Protein AF-A0A835YWM3-F1 (afdb_monomer)

Foldseek 3Di:
DPDPPPPVVVVVPPPVVVVVPVVVVVVPDDDDDPPQLCVQFDPVDDPDDATQSWDPVRACELAEAEEAHAYEQQYACSDENYEYYYAYEHYELQEACSHDQYEYQYQYEYELRYACSHALYEYHAAYEYEQQDANSHHNYEYYHHYEYEQNEANSAEQYEFEANYEYEQAEANSYAAYEYDDAQGEYEQQYALSYDQHEYAYFAHYEYEQAHHLSHELYEYYHDDPPDQLAHHAYEYEQHHALSHDLYEYDGANYEYEHEDNRHHNYHYDDNYAYDYNNDDDPGHHDD

Structure (mmCIF, N/CA/C/O backbone):
data_AF-A0A835YWM3-F1
#
_entry.id   AF-A0A835YWM3-F1
#
loop_
_atom_site.group_PDB
_atom_site.id
_atom_site.type_symbol
_atom_site.label_atom_id
_atom_site.label_alt_id
_atom_site.label_comp_id
_atom_site.label_asym_id
_atom_site.label_entity_id
_atom_site.label_seq_id
_atom_site.pdbx_PDB_ins_code
_atom_site.Cartn_x
_atom_site.Cartn_y
_atom_site.Cartn_z
_atom_site.occupancy
_atom_site.B_iso_or_equiv
_atom_site.auth_seq_id
_atom_site.auth_comp_id
_atom_site.auth_asym_id
_atom_site.auth_atom_id
_atom_site.pdbx_PDB_model_num
ATOM 1 N N . MET A 1 1 ? 7.529 38.101 73.505 1.00 53.84 1 MET A N 1
ATOM 2 C CA . MET A 1 1 ? 7.440 37.636 72.103 1.00 53.84 1 MET A CA 1
ATOM 3 C C . MET A 1 1 ? 8.045 36.239 72.006 1.00 53.84 1 MET A C 1
ATOM 5 O O . MET A 1 1 ? 9.240 36.166 71.801 1.00 53.84 1 MET A O 1
ATOM 9 N N . GLN A 1 2 ? 7.281 35.159 72.238 1.00 51.25 2 GLN A N 1
ATOM 10 C CA . GLN A 1 2 ? 7.669 33.768 71.879 1.00 51.25 2 GLN A CA 1
ATOM 11 C C . GLN A 1 2 ? 6.600 32.704 72.235 1.00 51.25 2 GLN A C 1
ATOM 13 O O . GLN A 1 2 ? 6.925 31.551 72.471 1.00 51.25 2 GLN A O 1
ATOM 18 N N . VAL A 1 3 ? 5.306 33.059 72.283 1.00 48.47 3 VAL A N 1
ATOM 19 C CA . VAL A 1 3 ? 4.233 32.099 72.659 1.00 48.47 3 VAL A CA 1
ATOM 20 C C . VAL A 1 3 ? 3.088 32.055 71.628 1.00 48.47 3 VAL A C 1
ATOM 22 O O . VAL A 1 3 ? 2.086 31.384 71.818 1.00 48.47 3 VAL A O 1
ATOM 25 N N . LEU A 1 4 ? 3.245 32.714 70.474 1.00 44.44 4 LEU A N 1
ATOM 26 C CA . LEU A 1 4 ? 2.198 32.835 69.442 1.00 44.44 4 LEU A CA 1
ATOM 27 C C . LEU A 1 4 ? 2.516 32.111 68.118 1.00 44.44 4 LEU A C 1
ATOM 29 O O . LEU A 1 4 ? 1.859 32.360 67.117 1.00 44.44 4 LEU A O 1
ATOM 33 N N . GLN A 1 5 ? 3.492 31.193 68.104 1.00 48.69 5 GLN A N 1
ATOM 34 C CA . GLN A 1 5 ? 3.860 30.414 66.904 1.00 48.69 5 GLN A CA 1
ATOM 35 C C . GLN A 1 5 ? 3.575 28.904 66.987 1.00 48.69 5 GLN A C 1
ATOM 37 O O . GLN A 1 5 ? 3.774 28.206 66.000 1.00 48.69 5 GLN A O 1
ATOM 42 N N . TYR A 1 6 ? 3.047 28.388 68.102 1.00 40.72 6 TYR A N 1
ATOM 43 C CA . TYR A 1 6 ? 2.802 26.942 68.254 1.00 40.72 6 TYR A CA 1
ATOM 44 C C . TYR A 1 6 ? 1.358 26.482 67.994 1.00 40.72 6 TYR A C 1
ATOM 46 O O . TYR A 1 6 ? 1.107 25.283 67.932 1.00 40.72 6 TYR A O 1
ATOM 54 N N . LEU A 1 7 ? 0.408 27.397 67.769 1.00 41.22 7 LEU A N 1
ATOM 55 C CA . LEU A 1 7 ? -1.004 27.045 67.534 1.00 41.22 7 LEU A CA 1
ATOM 56 C C . LEU A 1 7 ? -1.410 26.964 66.051 1.00 41.22 7 LEU A C 1
ATOM 58 O O . LEU A 1 7 ? -2.511 26.514 65.756 1.00 41.22 7 LEU A O 1
ATOM 62 N N . ALA A 1 8 ? -0.525 27.310 65.108 1.00 43.22 8 ALA A N 1
ATOM 63 C CA . ALA A 1 8 ? -0.811 27.217 63.669 1.00 43.22 8 ALA A CA 1
ATOM 64 C C . ALA A 1 8 ? -0.416 25.867 63.029 1.00 43.22 8 ALA A C 1
ATOM 66 O O . ALA A 1 8 ? -0.791 25.598 61.892 1.00 43.22 8 ALA A O 1
ATOM 67 N N . VAL A 1 9 ? 0.304 24.991 63.742 1.00 44.84 9 VAL A N 1
ATOM 68 C CA . VAL A 1 9 ? 0.761 23.692 63.198 1.00 44.84 9 VAL A CA 1
ATOM 69 C C . VAL A 1 9 ? -0.206 22.542 63.530 1.00 44.84 9 VAL A C 1
ATOM 71 O O . VAL A 1 9 ? -0.182 21.502 62.880 1.00 44.84 9 VAL A O 1
ATOM 74 N N . LEU A 1 10 ? -1.136 22.733 64.472 1.00 40.44 10 LEU A N 1
ATOM 75 C CA . LEU A 1 10 ? -2.068 21.684 64.915 1.00 40.44 10 LEU A CA 1
ATOM 76 C C . LEU A 1 10 ? -3.418 21.647 64.171 1.00 40.44 10 LEU A C 1
ATOM 78 O O . LEU A 1 10 ? -4.221 20.761 64.439 1.00 40.44 10 LEU A O 1
ATOM 82 N N . TRP A 1 11 ? -3.653 22.537 63.199 1.00 38.22 11 TRP A N 1
ATOM 83 C CA . TRP A 1 11 ? -4.840 22.494 62.322 1.00 38.22 11 TRP A CA 1
ATOM 84 C C . TRP A 1 11 ? -4.548 22.067 60.873 1.00 38.22 11 TRP A C 1
ATOM 86 O O . TRP A 1 11 ? -5.475 21.886 60.090 1.00 38.22 11 TRP A O 1
ATOM 96 N N . ALA A 1 12 ? -3.282 21.827 60.515 1.00 44.06 12 ALA A N 1
ATOM 97 C CA . ALA A 1 12 ? -2.900 21.330 59.186 1.00 44.06 12 ALA A CA 1
ATOM 98 C C . ALA A 1 12 ? -2.619 19.811 59.142 1.00 44.06 12 ALA A C 1
ATOM 100 O O . ALA A 1 12 ? -2.311 19.275 58.081 1.00 44.06 12 ALA A O 1
ATOM 101 N N . ALA A 1 13 ? -2.745 19.100 60.269 1.00 43.28 13 ALA A N 1
ATOM 102 C CA . ALA A 1 13 ? -2.473 17.659 60.359 1.00 43.28 13 ALA A CA 1
ATOM 103 C C . ALA A 1 13 ? -3.736 16.770 60.402 1.00 43.28 13 ALA A C 1
ATOM 105 O O . ALA A 1 13 ? -3.622 15.548 60.421 1.00 43.28 13 ALA A O 1
ATOM 106 N N . SER A 1 14 ? -4.937 17.354 60.372 1.00 44.69 14 SER A N 1
ATOM 107 C CA . SER A 1 14 ? -6.219 16.626 60.408 1.00 44.69 14 SER A CA 1
ATOM 108 C C . SER A 1 14 ? -7.047 16.735 59.118 1.00 44.69 14 SER A C 1
ATOM 110 O O . SER A 1 14 ? -8.113 16.135 59.034 1.00 44.69 14 SER A O 1
ATOM 112 N N . ALA A 1 15 ? -6.540 17.417 58.082 1.00 42.25 15 ALA A N 1
ATOM 113 C CA . ALA A 1 15 ? -7.166 17.472 56.752 1.00 42.25 15 ALA A CA 1
ATOM 114 C C . ALA A 1 15 ? -6.444 16.627 55.676 1.00 42.25 15 ALA A C 1
ATOM 116 O O . ALA A 1 15 ? -6.976 16.430 54.588 1.00 42.25 15 ALA A O 1
ATOM 117 N N . VAL A 1 16 ? -5.261 16.072 55.970 1.00 41.44 16 VAL A N 1
ATOM 118 C CA . VAL A 1 16 ? -4.477 15.249 55.015 1.00 41.44 16 VAL A CA 1
ATOM 119 C C . VAL A 1 16 ? -4.719 13.739 55.193 1.00 41.44 16 VAL A C 1
ATOM 121 O O . VAL A 1 16 ? -4.342 12.927 54.350 1.00 41.44 16 VAL A O 1
ATOM 124 N N . SER A 1 17 ? -5.435 13.339 56.244 1.00 43.94 17 SER A N 1
ATOM 125 C CA . SER A 1 17 ? -5.809 11.945 56.528 1.00 43.94 17 SER A CA 1
ATOM 126 C C . SER A 1 17 ? -7.251 11.583 56.138 1.00 43.94 17 SER A C 1
ATOM 128 O O . SER A 1 17 ? -7.638 10.429 56.293 1.00 43.94 17 SER A O 1
ATOM 130 N N . ALA A 1 18 ? -8.022 12.522 55.572 1.00 40.25 18 ALA A N 1
ATOM 131 C CA . ALA A 1 18 ? -9.367 12.274 55.032 1.00 40.25 18 ALA A CA 1
ATOM 132 C C . ALA A 1 18 ? -9.446 12.314 53.489 1.00 40.25 18 ALA A C 1
ATOM 134 O O . ALA A 1 18 ? -10.456 11.913 52.925 1.00 40.25 18 ALA A O 1
ATOM 135 N N . LEU A 1 19 ? -8.378 12.733 52.797 1.00 38.25 19 LEU A N 1
ATOM 136 C CA . LEU A 1 19 ? -8.306 12.772 51.324 1.00 38.25 19 LEU A CA 1
ATOM 137 C C . LEU A 1 19 ? -7.511 11.611 50.699 1.00 38.25 19 LEU A C 1
ATOM 139 O O . LEU A 1 19 ? -7.478 11.485 49.485 1.00 38.25 19 LEU A O 1
ATOM 143 N N . ASN A 1 20 ? -6.919 10.726 51.509 1.00 42.34 20 ASN A N 1
ATOM 144 C CA . ASN A 1 20 ? -6.127 9.580 51.030 1.00 42.34 20 ASN A CA 1
ATOM 145 C C . ASN A 1 20 ? -6.745 8.207 51.356 1.00 42.34 20 ASN A C 1
ATOM 147 O O . ASN A 1 20 ? -6.098 7.170 51.179 1.00 42.34 20 ASN A O 1
ATOM 151 N N . THR A 1 21 ? -7.997 8.182 51.819 1.00 37.09 21 THR A N 1
ATOM 152 C CA . THR A 1 21 ? -8.698 6.946 52.212 1.00 37.09 21 THR A CA 1
ATOM 153 C C . THR A 1 21 ? -9.741 6.503 51.184 1.00 37.09 21 THR A C 1
ATOM 155 O O . THR A 1 21 ? -9.985 5.306 51.067 1.00 37.09 21 THR A O 1
ATOM 158 N N . GLU A 1 22 ? -10.257 7.410 50.348 1.00 36.72 22 GLU A N 1
ATOM 159 C CA . GLU A 1 22 ? -11.116 7.046 49.206 1.00 36.72 22 GLU A CA 1
ATOM 160 C C . GLU A 1 22 ? -10.296 6.512 48.015 1.00 36.72 22 GLU A C 1
ATOM 162 O O . GLU A 1 22 ? -10.688 5.542 47.369 1.00 36.72 22 GLU A O 1
ATOM 167 N N . GLU A 1 23 ? -9.079 7.024 47.792 1.00 38.66 23 GLU A N 1
ATOM 168 C CA . GLU A 1 23 ? -8.209 6.561 46.695 1.00 38.66 23 GLU A CA 1
ATOM 169 C C . GLU A 1 23 ? -7.499 5.222 46.991 1.00 38.66 23 GLU A C 1
ATOM 171 O O . GLU A 1 23 ? -7.026 4.529 46.085 1.00 38.66 23 GLU A O 1
ATOM 176 N N . ARG A 1 24 ? -7.451 4.803 48.265 1.00 36.84 24 ARG A N 1
ATOM 177 C CA . ARG A 1 24 ? -6.872 3.512 48.681 1.00 36.84 24 ARG A CA 1
ATOM 178 C C . ARG A 1 24 ? -7.900 2.423 48.986 1.00 36.84 24 ARG A C 1
ATOM 180 O O . ARG A 1 24 ? -7.513 1.252 48.963 1.00 36.84 24 ARG A O 1
ATOM 187 N N . LEU A 1 25 ? -9.186 2.749 49.157 1.00 32.69 25 LEU A N 1
ATOM 188 C CA . LEU A 1 25 ? -10.254 1.738 49.168 1.00 32.69 25 LEU A CA 1
ATOM 189 C C . LEU A 1 25 ? -10.647 1.262 47.757 1.00 32.69 25 LEU A C 1
ATOM 191 O O . LEU A 1 25 ? -11.050 0.110 47.612 1.00 32.69 25 LEU A O 1
ATOM 195 N N . ALA A 1 26 ? -10.403 2.056 46.708 1.00 37.84 26 ALA A N 1
ATOM 196 C CA . ALA A 1 26 ? -10.553 1.613 45.314 1.00 37.84 26 ALA A CA 1
ATOM 197 C C . ALA A 1 26 ? -9.461 0.620 44.847 1.00 37.84 26 ALA A C 1
ATOM 199 O O . ALA A 1 26 ? -9.583 0.014 43.785 1.00 37.84 26 ALA A O 1
ATOM 200 N N . ARG A 1 27 ? -8.388 0.417 45.633 1.00 37.84 27 ARG A N 1
ATOM 201 C CA . ARG A 1 27 ? -7.260 -0.479 45.291 1.00 37.84 27 ARG A CA 1
ATOM 202 C C . ARG A 1 27 ? -7.154 -1.758 46.126 1.00 37.84 27 ARG A C 1
ATOM 204 O O . ARG A 1 27 ? -6.236 -2.539 45.886 1.00 37.84 27 ARG A O 1
ATOM 211 N N . LYS A 1 28 ? -8.043 -1.993 47.099 1.00 35.22 28 LYS A N 1
ATOM 212 C CA . LYS A 1 28 ? -7.953 -3.169 47.993 1.00 35.22 28 LYS A CA 1
ATOM 213 C C . LYS A 1 28 ? -9.274 -3.865 48.338 1.00 35.22 28 LYS A C 1
ATOM 215 O O . LYS A 1 28 ? -9.277 -4.733 49.206 1.00 35.22 28 LYS A O 1
ATOM 220 N N . LEU A 1 29 ? -10.358 -3.579 47.621 1.00 32.72 29 LEU A N 1
ATOM 221 C CA . LEU A 1 29 ? -11.517 -4.471 47.585 1.00 32.72 29 LEU A CA 1
ATOM 222 C C . LEU A 1 29 ? -11.381 -5.376 46.363 1.00 32.72 29 LEU A C 1
ATOM 224 O O . LEU A 1 29 ? -11.418 -4.927 45.220 1.00 32.72 29 LEU A O 1
ATOM 228 N N . GLY A 1 30 ? -11.093 -6.645 46.646 1.00 28.52 30 GLY A N 1
ATOM 229 C CA . GLY A 1 30 ? -10.856 -7.673 45.651 1.00 28.52 30 GLY A CA 1
ATOM 230 C C . GLY A 1 30 ? -12.031 -7.849 44.701 1.00 28.52 30 GLY A C 1
ATOM 231 O O . GLY A 1 30 ? -13.184 -7.706 45.094 1.00 28.52 30 GLY A O 1
ATOM 232 N N . SER A 1 31 ? -11.687 -8.190 43.458 1.00 37.00 31 SER A N 1
ATOM 233 C CA . SER A 1 31 ? -12.453 -9.112 42.614 1.00 37.00 31 SER A CA 1
ATOM 234 C C . SER A 1 31 ? -13.975 -9.016 42.767 1.00 37.00 31 SER A C 1
ATOM 236 O O . SER A 1 31 ? -14.644 -10.003 43.071 1.00 37.00 31 SER A O 1
ATOM 238 N N . GLY A 1 32 ? -14.527 -7.831 42.502 1.00 28.08 32 GLY A N 1
ATOM 239 C CA . GLY A 1 32 ? -15.815 -7.782 41.818 1.00 28.08 32 GLY A CA 1
ATOM 240 C C . GLY A 1 32 ? -15.655 -8.502 40.475 1.00 28.08 32 GLY A C 1
ATOM 241 O O . GLY A 1 32 ? -14.529 -8.547 39.961 1.00 28.08 32 GLY A O 1
ATOM 242 N N . PRO A 1 33 ? -16.713 -9.123 39.926 1.00 27.98 33 PRO A N 1
ATOM 243 C CA . PRO A 1 33 ? -16.588 -9.869 38.682 1.00 27.98 33 PRO A CA 1
ATOM 244 C C . PRO A 1 33 ? -15.883 -8.986 37.657 1.00 27.98 33 PRO A C 1
ATOM 246 O O . PRO A 1 33 ? -16.246 -7.820 37.490 1.00 27.98 33 PRO A O 1
ATOM 249 N N . THR A 1 34 ? -14.848 -9.523 37.008 1.00 33.44 34 THR A N 1
ATOM 250 C CA . THR A 1 34 ? -14.359 -8.973 35.749 1.00 33.44 34 THR A CA 1
ATOM 251 C C . THR A 1 34 ? -15.586 -8.911 34.855 1.00 33.44 34 THR A C 1
ATOM 253 O O . THR A 1 34 ? -16.030 -9.937 34.348 1.00 33.44 34 THR A O 1
ATOM 256 N N . LEU A 1 35 ? -16.214 -7.740 34.762 1.00 31.41 35 LEU A N 1
ATOM 257 C CA . LEU A 1 35 ? -17.266 -7.517 33.795 1.00 31.41 35 LEU A CA 1
ATOM 258 C C . LEU A 1 35 ? -16.566 -7.702 32.459 1.00 31.41 35 LEU A C 1
ATOM 260 O O . LEU A 1 35 ? -15.758 -6.868 32.052 1.00 31.41 35 LEU A O 1
ATOM 264 N N . THR A 1 36 ? -16.806 -8.839 31.811 1.00 37.09 36 THR A N 1
ATOM 265 C CA . THR A 1 36 ? -16.487 -8.969 30.403 1.00 37.09 36 THR A CA 1
ATOM 266 C C . THR A 1 36 ? -17.192 -7.799 29.715 1.00 37.09 36 THR A C 1
ATOM 268 O O . THR A 1 36 ? -18.362 -7.493 29.977 1.00 37.09 36 THR A O 1
ATOM 271 N N . SER A 1 37 ? -16.457 -7.091 28.862 1.00 45.78 37 SER A N 1
ATOM 272 C CA . SER A 1 37 ? -16.935 -5.972 28.037 1.00 45.78 37 SER A CA 1
ATOM 273 C C . SER A 1 37 ? -18.162 -6.321 27.176 1.00 45.78 37 SER A C 1
ATOM 275 O O . SER A 1 37 ? -18.748 -5.440 26.549 1.00 45.78 37 SER A O 1
ATOM 277 N N . GLU A 1 38 ? -18.597 -7.585 27.188 1.00 43.75 38 GLU A N 1
ATOM 278 C CA . GLU A 1 38 ? -19.881 -8.054 26.683 1.00 43.75 38 GLU A CA 1
ATOM 279 C C . GLU A 1 38 ? -21.030 -7.130 27.123 1.00 43.75 38 GLU A C 1
ATOM 281 O O . GLU A 1 38 ? -21.811 -6.702 26.283 1.00 43.75 38 GLU A O 1
ATOM 286 N N . SER A 1 39 ? -21.102 -6.691 28.382 1.00 44.38 39 SER A N 1
ATOM 287 C CA . SER A 1 39 ? -22.264 -5.917 28.871 1.00 44.38 39 SER A CA 1
ATOM 288 C C . SER A 1 39 ? -22.496 -4.540 28.217 1.00 44.38 39 SER A C 1
ATOM 290 O O . SER A 1 39 ? -23.644 -4.107 28.150 1.00 44.38 39 SER A O 1
ATOM 292 N N . LYS A 1 40 ? -21.469 -3.861 27.682 1.00 50.84 40 LYS A N 1
ATOM 293 C CA . LYS A 1 40 ? -21.638 -2.547 27.013 1.00 50.84 40 LYS A CA 1
ATOM 294 C C . LYS A 1 40 ? -22.030 -2.668 25.535 1.00 50.84 40 LYS A C 1
ATOM 296 O O . LYS A 1 40 ? -22.540 -1.720 24.950 1.00 50.84 40 LYS A O 1
ATOM 301 N N . CYS A 1 41 ? -21.793 -3.837 24.938 1.00 51.56 41 CYS A N 1
ATOM 302 C CA . CYS A 1 41 ? -21.990 -4.116 23.513 1.00 51.56 41 CYS A CA 1
ATOM 303 C C . CYS A 1 41 ? -22.989 -5.259 23.258 1.00 51.56 41 CYS A C 1
ATOM 305 O O . CYS A 1 41 ? -23.120 -5.737 22.131 1.00 51.56 41 CYS A O 1
ATOM 307 N N . LEU A 1 42 ? -23.696 -5.735 24.281 1.00 47.72 42 LEU A N 1
ATOM 308 C CA . LEU A 1 42 ? -24.673 -6.806 24.129 1.00 47.72 42 LEU A CA 1
ATOM 309 C C . LEU A 1 42 ? -25.983 -6.245 23.566 1.00 47.72 42 LEU A C 1
ATOM 311 O O . LEU A 1 42 ? -26.936 -5.958 24.285 1.00 47.72 42 LEU A O 1
ATOM 315 N N . GLY A 1 43 ? -26.061 -6.176 22.239 1.00 44.44 43 GLY A N 1
ATOM 316 C CA . GLY A 1 43 ? -27.325 -6.495 21.593 1.00 44.44 43 GLY A CA 1
ATOM 317 C C . GLY A 1 43 ? -27.566 -7.988 21.801 1.00 44.44 43 GLY A C 1
ATOM 318 O O . GLY A 1 43 ? -26.927 -8.800 21.141 1.00 44.44 43 GLY A O 1
ATOM 319 N N . THR A 1 44 ? -28.460 -8.373 22.711 1.00 40.97 44 THR A N 1
ATOM 320 C CA . THR A 1 44 ? -28.830 -9.775 23.010 1.00 40.97 44 THR A CA 1
ATOM 321 C C . THR A 1 44 ? -29.570 -10.484 21.861 1.00 40.97 44 THR A C 1
ATOM 323 O O . THR A 1 44 ? -30.257 -11.481 22.069 1.00 40.97 44 THR A O 1
ATOM 326 N N . GLY A 1 45 ? -29.450 -9.992 20.628 1.00 41.91 45 GLY A N 1
ATOM 327 C CA . GLY A 1 45 ? -30.176 -10.499 19.474 1.00 41.91 45 GLY A CA 1
ATOM 328 C C . GLY A 1 45 ? -29.371 -11.512 18.674 1.00 41.91 45 GLY A C 1
ATOM 329 O O . GLY A 1 45 ? -28.326 -11.200 18.104 1.00 41.91 45 GLY A O 1
ATOM 330 N N . THR A 1 46 ? -29.916 -12.718 18.567 1.00 39.25 46 THR A N 1
ATOM 331 C CA . THR A 1 46 ? -29.560 -13.714 17.558 1.00 39.25 46 THR A CA 1
ATOM 332 C C . THR A 1 46 ? -29.537 -13.079 16.162 1.00 39.25 46 THR A C 1
ATOM 334 O O . THR A 1 46 ? -30.557 -12.568 15.712 1.00 39.25 46 THR A O 1
ATOM 337 N N . SER A 1 47 ? -28.375 -13.121 15.496 1.00 44.88 47 SER A N 1
ATOM 338 C CA . SER A 1 47 ? -28.157 -12.894 14.052 1.00 44.88 47 SER A CA 1
ATOM 339 C C . SER A 1 47 ? -28.900 -11.695 13.426 1.00 44.88 47 SER A C 1
ATOM 341 O O . SER A 1 47 ? -30.046 -11.830 13.014 1.00 44.88 47 SER A O 1
ATOM 343 N N . ASN A 1 48 ? -28.181 -10.567 13.271 1.00 47.84 48 ASN A N 1
ATOM 344 C CA . ASN A 1 48 ? -28.492 -9.328 12.509 1.00 47.84 48 ASN A CA 1
ATOM 345 C C . ASN A 1 48 ? -28.675 -8.028 13.316 1.00 47.84 48 ASN A C 1
ATOM 347 O O . ASN A 1 48 ? -28.955 -6.988 12.717 1.00 47.84 48 ASN A O 1
ATOM 351 N N . VAL A 1 49 ? -28.455 -8.011 14.633 1.00 50.91 49 VAL A N 1
ATOM 352 C CA . VAL A 1 49 ? -28.504 -6.744 15.384 1.00 50.91 49 VAL A CA 1
ATOM 353 C C . VAL A 1 49 ? -27.215 -5.948 15.166 1.00 50.91 49 VAL A C 1
ATOM 355 O O . VAL A 1 49 ? -26.120 -6.380 15.522 1.00 50.91 49 VAL A O 1
ATOM 358 N N . GLN A 1 50 ? -27.350 -4.769 14.555 1.00 54.16 50 GLN A N 1
ATOM 359 C CA . GLN A 1 50 ? -26.299 -3.759 14.524 1.00 54.16 50 GLN A CA 1
ATOM 360 C C . GLN A 1 50 ? -26.047 -3.290 15.955 1.00 54.16 50 GLN A C 1
ATOM 362 O O . GLN A 1 50 ? -26.903 -2.640 16.551 1.00 54.16 50 GLN A O 1
ATOM 367 N N . VAL A 1 51 ? -24.877 -3.609 16.498 1.00 58.44 51 VAL A N 1
ATOM 368 C CA . VAL A 1 51 ? -24.491 -3.117 17.813 1.00 58.44 51 VAL A CA 1
ATOM 369 C C . VAL A 1 51 ? -23.778 -1.781 17.614 1.00 58.44 51 VAL A C 1
ATOM 371 O O . VAL A 1 51 ? -22.661 -1.707 17.102 1.00 58.44 51 VAL A O 1
ATOM 374 N N . ASN A 1 52 ? -24.432 -0.690 18.009 1.00 61.81 52 ASN A N 1
ATOM 375 C CA . ASN A 1 52 ? -23.743 0.583 18.207 1.00 61.81 52 ASN A CA 1
ATOM 376 C C . ASN A 1 52 ? -22.951 0.473 19.512 1.00 61.81 52 ASN A C 1
ATOM 378 O O . ASN A 1 52 ? -23.436 0.840 20.575 1.00 61.81 52 ASN A O 1
ATOM 382 N N . CYS A 1 53 ? -21.762 -0.117 19.414 1.00 64.44 53 CYS A N 1
ATOM 383 C CA . CYS A 1 53 ? -20.924 -0.449 20.558 1.00 64.44 53 CYS A CA 1
ATOM 384 C C . CYS A 1 53 ? -20.449 0.786 21.330 1.00 64.44 53 CYS A C 1
ATOM 386 O O . CYS A 1 53 ? -20.258 0.687 22.534 1.00 64.44 53 CYS A O 1
ATOM 388 N N . CYS A 1 54 ? -20.240 1.922 20.650 1.00 70.88 54 CYS A N 1
ATOM 389 C CA . CYS A 1 54 ? -19.529 3.051 21.239 1.00 70.88 54 CYS A CA 1
ATOM 390 C C . CYS A 1 54 ? -20.075 4.394 20.727 1.00 70.88 54 CYS A C 1
ATOM 392 O O . CYS A 1 54 ? -20.141 4.640 19.517 1.00 70.88 54 CYS A O 1
ATOM 394 N N . ASN A 1 55 ? -20.471 5.266 21.651 1.00 73.50 55 ASN A N 1
ATOM 395 C CA . ASN A 1 55 ? -20.971 6.619 21.382 1.00 73.50 55 ASN A CA 1
ATOM 396 C C . ASN A 1 55 ? -20.406 7.611 22.413 1.00 73.50 55 ASN A C 1
ATOM 398 O O . ASN A 1 55 ? -19.701 7.200 23.332 1.00 73.50 55 ASN A O 1
ATOM 402 N N . ASP A 1 56 ? -20.730 8.898 22.278 1.00 67.44 56 ASP A N 1
ATOM 403 C CA . ASP A 1 56 ? -20.245 9.990 23.138 1.00 67.44 56 ASP A CA 1
ATOM 404 C C . ASP A 1 56 ? -20.470 9.722 24.637 1.00 67.44 56 ASP A C 1
ATOM 406 O O . ASP A 1 56 ? -19.670 10.131 25.472 1.00 67.44 56 ASP A O 1
ATOM 410 N N . ASN A 1 57 ? -21.539 8.998 24.982 1.00 60.50 57 ASN A N 1
ATOM 411 C CA . ASN A 1 57 ? -21.918 8.705 26.366 1.00 60.50 57 ASN A CA 1
ATOM 412 C C . ASN A 1 57 ? -21.308 7.396 26.892 1.00 60.50 57 ASN A C 1
ATOM 414 O O . ASN A 1 57 ? -21.343 7.134 28.092 1.00 60.50 57 ASN A O 1
ATOM 418 N N . THR A 1 58 ? -20.776 6.559 26.001 1.00 68.31 58 THR A N 1
ATOM 419 C CA . THR A 1 58 ? -20.209 5.241 26.314 1.00 68.31 58 THR A CA 1
ATOM 420 C C . THR A 1 58 ? -19.073 4.920 25.334 1.00 68.31 58 THR A C 1
ATOM 422 O O . THR A 1 58 ? -19.264 4.129 24.409 1.00 68.31 58 THR A O 1
ATOM 425 N N . PRO A 1 59 ? -17.893 5.550 25.484 1.00 72.00 59 PRO A N 1
ATOM 426 C CA . PRO A 1 59 ? -16.720 5.192 24.696 1.00 72.00 59 PRO A CA 1
ATOM 427 C C . PRO A 1 59 ? -16.224 3.788 25.076 1.00 72.00 59 PRO A C 1
ATOM 429 O O . PRO A 1 59 ? -16.337 3.355 26.227 1.00 72.00 59 PRO A O 1
ATOM 432 N N . CYS A 1 60 ? -15.660 3.079 24.101 1.00 76.38 60 CYS A N 1
ATOM 433 C CA . CYS A 1 60 ? -15.042 1.761 24.277 1.00 76.38 60 CYS A CA 1
ATOM 434 C C . CYS A 1 60 ? -13.515 1.849 24.350 1.00 76.38 60 CYS A C 1
ATOM 436 O O . CYS A 1 60 ? -12.818 0.902 23.970 1.00 76.38 60 CYS A O 1
ATOM 438 N N . ASP A 1 61 ? -12.983 2.999 24.742 1.00 75.56 61 ASP A N 1
ATOM 439 C CA . ASP A 1 61 ? -11.564 3.304 24.624 1.00 75.56 61 ASP A CA 1
ATOM 440 C C . ASP A 1 61 ? -10.706 2.255 25.328 1.00 75.56 61 ASP A C 1
ATOM 442 O O . ASP A 1 61 ? -10.951 1.893 26.478 1.00 75.56 61 ASP A O 1
ATOM 446 N N . ALA A 1 62 ? -9.710 1.742 24.605 1.00 79.25 62 ALA A N 1
ATOM 447 C CA . ALA A 1 62 ? -8.805 0.685 25.065 1.00 79.25 62 ALA A CA 1
ATOM 448 C C . ALA A 1 62 ? -9.468 -0.646 25.501 1.00 79.25 62 ALA A C 1
ATOM 450 O O . ALA A 1 62 ? -8.789 -1.520 26.043 1.00 79.25 62 ALA A O 1
ATOM 451 N N . GLU A 1 63 ? -10.758 -0.855 25.228 1.00 80.94 63 GLU A N 1
ATOM 452 C CA . GLU A 1 63 ? -11.453 -2.105 25.554 1.00 80.94 63 GLU A CA 1
ATOM 453 C C . GLU A 1 63 ? -11.086 -3.235 24.582 1.00 80.94 63 GLU A C 1
ATOM 455 O O . GLU A 1 63 ? -10.802 -3.014 23.399 1.00 80.94 63 GLU A O 1
ATOM 460 N N . VAL A 1 64 ? -11.151 -4.480 25.062 1.00 82.19 64 VAL A N 1
ATOM 461 C CA . VAL A 1 64 ? -11.080 -5.670 24.203 1.00 82.19 64 VAL A CA 1
ATOM 462 C C . VAL A 1 64 ? -12.498 -6.122 23.879 1.00 82.19 64 VAL A C 1
ATOM 464 O O . VAL A 1 64 ? -13.213 -6.604 24.754 1.00 82.19 64 VAL A O 1
ATOM 467 N N . LEU A 1 65 ? -12.902 -6.000 22.620 1.00 78.06 65 LEU A N 1
ATOM 468 C CA . LEU A 1 65 ? -14.217 -6.409 22.134 1.00 78.06 65 LEU A CA 1
ATOM 469 C C . LEU A 1 65 ? -14.090 -7.760 21.432 1.00 78.06 65 LEU A C 1
ATOM 471 O O . LEU A 1 65 ? -13.287 -7.906 20.509 1.00 78.06 65 LEU A O 1
ATOM 475 N N . THR A 1 66 ? -14.851 -8.758 21.883 1.00 76.25 66 THR A N 1
ATOM 476 C CA . THR A 1 66 ? -14.815 -10.127 21.341 1.00 76.25 66 THR A CA 1
ATOM 477 C C . THR A 1 66 ? -16.155 -10.521 20.709 1.00 76.25 66 THR A C 1
ATOM 479 O O . THR A 1 66 ? -17.186 -9.935 21.027 1.00 76.25 66 THR A O 1
ATOM 482 N N . GLY A 1 67 ? -16.144 -11.495 19.791 1.00 71.56 67 GLY A N 1
ATOM 483 C CA . GLY A 1 67 ? -17.350 -12.089 19.194 1.00 71.56 67 GLY A CA 1
ATOM 484 C C . GLY A 1 67 ? -17.553 -11.781 17.705 1.00 71.56 67 GLY A C 1
ATOM 485 O O . GLY A 1 67 ? -16.608 -11.473 16.976 1.00 71.56 67 GLY A O 1
ATOM 486 N N . THR A 1 68 ? -18.805 -11.876 17.251 1.00 70.00 68 THR A N 1
ATOM 487 C CA . THR A 1 68 ? -19.265 -11.601 15.874 1.00 70.00 68 THR A CA 1
ATOM 488 C C . THR A 1 68 ? -19.974 -10.238 15.676 1.00 70.00 68 THR A C 1
ATOM 490 O O . THR A 1 68 ? -20.785 -10.140 14.754 1.00 70.00 68 THR A O 1
ATOM 493 N N . PRO A 1 69 ? -19.768 -9.170 16.481 1.00 64.69 69 PRO A N 1
ATOM 494 C CA . PRO A 1 69 ? -20.605 -7.977 16.363 1.00 64.69 69 PRO A CA 1
ATOM 495 C C . PRO A 1 69 ? -20.278 -7.126 15.126 1.00 64.69 69 PRO A C 1
ATOM 497 O O . PRO A 1 69 ? -19.119 -6.832 14.827 1.00 64.69 69 PRO A O 1
ATOM 500 N N . LYS A 1 70 ? -21.322 -6.630 14.455 1.00 81.00 70 LYS A N 1
ATOM 501 C CA . LYS A 1 70 ? -21.205 -5.415 13.643 1.00 81.00 70 LYS A CA 1
ATOM 502 C C . LYS A 1 70 ? -21.006 -4.248 14.604 1.00 81.00 70 LYS A C 1
ATOM 504 O O . LYS A 1 70 ? -21.888 -4.024 15.426 1.00 81.00 70 LYS A O 1
ATOM 509 N N . PHE A 1 71 ? -19.900 -3.515 14.485 1.00 81.31 71 PHE A N 1
ATOM 510 C CA . PHE A 1 71 ? -19.623 -2.345 15.323 1.00 81.31 71 PHE A CA 1
ATOM 511 C C . PHE A 1 71 ? -19.659 -1.054 14.509 1.00 81.31 71 PHE A C 1
ATOM 513 O O . PHE A 1 71 ? -19.233 -1.008 13.350 1.00 81.31 71 PHE A O 1
ATOM 520 N N . VAL A 1 72 ? -20.166 0.011 15.121 1.00 87.94 72 VAL A N 1
ATOM 521 C CA . VAL A 1 72 ? -20.165 1.355 14.541 1.00 87.94 72 VAL A CA 1
ATOM 522 C C . VAL A 1 72 ? -19.678 2.340 15.597 1.00 87.94 72 VAL A C 1
ATOM 524 O O . VAL A 1 72 ? -20.289 2.456 16.656 1.00 87.94 72 VAL A O 1
ATOM 527 N N . CYS A 1 73 ? -18.588 3.038 15.290 1.00 90.19 73 CYS A N 1
ATOM 528 C CA . CYS A 1 73 ? -17.995 4.080 16.122 1.00 90.19 73 CYS A CA 1
ATOM 529 C C . CYS A 1 73 ? -18.483 5.432 15.585 1.00 90.19 73 CYS A C 1
ATOM 531 O O . CYS A 1 73 ? -17.984 5.920 14.564 1.00 90.19 73 CYS A O 1
ATOM 533 N N . VAL A 1 74 ? -19.537 5.977 16.200 1.00 90.19 74 VAL A N 1
ATOM 534 C CA . VAL A 1 74 ? -20.262 7.160 15.689 1.00 90.19 74 VAL A CA 1
ATOM 535 C C . VAL A 1 74 ? -19.782 8.483 16.273 1.00 90.19 74 VAL A C 1
ATOM 537 O O . VAL A 1 74 ? -20.063 9.519 15.681 1.00 90.19 74 VAL A O 1
ATOM 540 N N . ALA A 1 75 ? -19.045 8.452 17.385 1.0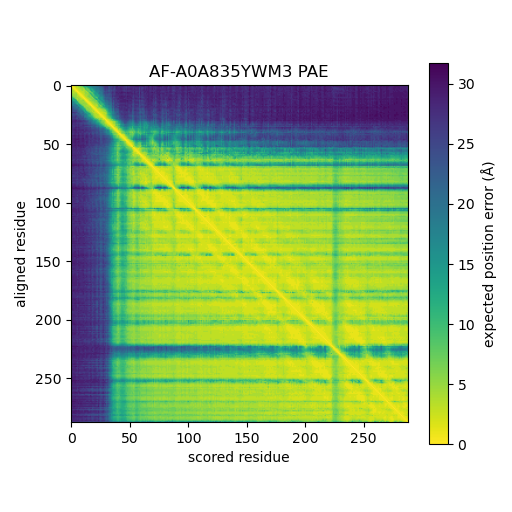0 89.88 75 ALA A N 1
ATOM 541 C CA . ALA A 1 75 ? -18.496 9.647 18.019 1.00 89.88 75 ALA A CA 1
ATOM 542 C C . ALA A 1 75 ? -17.004 9.809 17.731 1.00 89.88 75 ALA A C 1
ATOM 544 O O . ALA A 1 75 ? -16.308 8.795 17.554 1.00 89.88 75 ALA A O 1
ATOM 545 N N . PRO A 1 76 ? -16.472 11.041 17.760 1.00 92.06 76 PRO A N 1
ATOM 546 C CA . PRO A 1 76 ? -15.036 11.251 17.787 1.00 92.06 76 PRO A CA 1
ATOM 547 C C . PRO A 1 76 ? -14.377 10.444 18.905 1.00 92.06 76 PRO A C 1
ATOM 549 O O . PRO A 1 76 ? -14.875 10.406 20.025 1.00 92.06 76 PRO A O 1
ATOM 552 N N . ASN A 1 77 ? -13.276 9.771 18.577 1.00 90.00 77 ASN A N 1
ATOM 553 C CA . ASN A 1 77 ? -12.509 8.914 19.487 1.00 90.00 77 ASN A CA 1
ATOM 554 C C . ASN A 1 77 ? -13.274 7.752 20.153 1.00 90.00 77 ASN A C 1
ATOM 556 O O . ASN A 1 77 ? -12.663 7.065 20.946 1.00 90.00 77 ASN A O 1
ATOM 560 N N . SER A 1 78 ? -14.546 7.477 19.826 1.00 88.50 78 SER A N 1
ATOM 561 C CA . SER A 1 78 ? -15.385 6.498 20.561 1.00 88.50 78 SER A CA 1
ATOM 562 C C . SER A 1 78 ? -14.833 5.074 20.692 1.00 88.50 78 SER A C 1
ATOM 564 O O . SER A 1 78 ? -15.263 4.337 21.577 1.00 88.50 78 SER A O 1
ATOM 566 N N . CYS A 1 79 ? -13.952 4.654 19.792 1.00 90.19 79 CYS A N 1
ATOM 567 C CA . CYS A 1 79 ? -13.293 3.355 19.814 1.00 90.19 79 CYS A CA 1
ATOM 568 C C . CYS A 1 79 ? -11.770 3.517 19.835 1.00 90.19 79 CYS A C 1
ATOM 570 O O . CYS A 1 79 ? -11.060 2.665 19.306 1.00 90.19 79 CYS A O 1
ATOM 572 N N . GLN A 1 80 ? -11.231 4.626 20.339 1.00 92.25 80 GLN A N 1
ATOM 573 C CA . GLN A 1 80 ? -9.799 4.882 20.243 1.00 92.25 80 GLN A CA 1
ATOM 574 C C . GLN A 1 80 ? -9.004 3.853 21.063 1.00 92.25 80 GLN A C 1
ATOM 576 O O . GLN A 1 80 ? -9.297 3.572 22.223 1.00 92.25 80 GLN A O 1
ATOM 581 N N . GLY A 1 81 ? -7.955 3.284 20.463 1.00 91.19 81 GLY A N 1
ATOM 582 C CA . GLY A 1 81 ? -7.073 2.325 21.140 1.00 91.19 81 GLY A CA 1
ATOM 583 C C . GLY A 1 81 ? -7.707 0.965 21.457 1.00 91.19 81 GLY A C 1
ATOM 584 O O . GLY A 1 81 ? -7.024 0.086 21.982 1.00 91.19 81 GLY A O 1
ATOM 585 N N . SER A 1 82 ? -8.986 0.757 21.138 1.00 89.69 82 SER A N 1
ATOM 586 C CA . SER A 1 82 ? -9.679 -0.504 21.399 1.00 89.69 82 SER A CA 1
ATOM 587 C C . SER A 1 82 ? -9.085 -1.649 20.576 1.00 89.69 82 SER A C 1
ATOM 589 O O . SER A 1 82 ? -8.548 -1.459 19.478 1.00 89.69 82 SER A O 1
ATOM 591 N N . THR A 1 83 ? -9.217 -2.869 21.090 1.00 89.81 83 THR A N 1
ATOM 592 C CA . THR A 1 83 ? -8.805 -4.094 20.404 1.00 89.81 83 THR A CA 1
ATOM 593 C C . THR A 1 83 ? -10.015 -4.948 20.050 1.00 89.81 83 THR A C 1
ATOM 595 O O . THR A 1 83 ? -10.705 -5.461 20.924 1.00 89.81 83 THR A O 1
ATOM 598 N N . PHE A 1 84 ? -10.230 -5.190 18.764 1.00 85.81 84 PHE A N 1
ATOM 599 C CA . PHE A 1 84 ? -11.290 -6.054 18.261 1.00 85.81 84 PHE A CA 1
ATOM 600 C C . PHE A 1 84 ? -10.733 -7.455 17.976 1.00 85.81 84 PHE A C 1
ATOM 602 O O . PHE A 1 84 ? -9.785 -7.622 17.199 1.00 85.81 84 PHE A O 1
ATOM 609 N N . LYS A 1 85 ? -11.337 -8.472 18.598 1.00 82.94 85 LYS A N 1
ATOM 610 C CA . LYS A 1 85 ? -11.050 -9.907 18.442 1.00 82.94 85 LYS A CA 1
ATOM 611 C C . LYS A 1 85 ? -12.332 -10.660 18.061 1.00 82.94 85 LYS A C 1
ATOM 613 O O . LYS A 1 85 ? -13.433 -10.204 18.338 1.00 82.94 85 LYS A O 1
ATOM 618 N N . GLY A 1 86 ? -12.199 -11.829 17.436 1.00 74.56 86 GLY A N 1
ATOM 619 C CA . GLY A 1 86 ? -13.331 -12.656 16.998 1.00 74.56 86 GLY A CA 1
ATOM 620 C C . GLY A 1 86 ? -13.509 -12.729 15.480 1.00 74.56 86 GLY A C 1
ATOM 621 O O . GLY A 1 86 ? -12.621 -12.368 14.709 1.00 74.56 86 GLY A O 1
ATOM 622 N N . SER A 1 87 ? -14.649 -13.248 15.036 1.00 69.69 87 SER A N 1
ATOM 623 C CA . SER A 1 87 ? -14.974 -13.470 13.624 1.00 69.69 87 SER A CA 1
ATOM 624 C C . SER A 1 87 ? -15.903 -12.367 13.114 1.00 69.69 87 SER A C 1
ATOM 626 O O . SER A 1 87 ? -17.054 -12.622 12.786 1.00 69.69 87 SER A O 1
ATOM 628 N N . THR A 1 88 ? -15.466 -11.108 13.113 1.00 61.31 88 THR A N 1
ATOM 629 C CA . THR A 1 88 ? -16.383 -9.996 12.816 1.00 61.31 88 THR A CA 1
ATOM 630 C C . THR A 1 88 ? -16.652 -9.780 11.330 1.00 61.31 88 THR A C 1
ATOM 632 O O . THR A 1 88 ? -15.762 -9.876 10.490 1.00 61.31 88 THR A O 1
ATOM 635 N N . THR A 1 89 ? -17.912 -9.457 11.031 1.00 71.00 89 THR A N 1
ATOM 636 C CA . THR A 1 89 ? -18.487 -9.179 9.710 1.00 71.00 89 THR A CA 1
ATOM 637 C C . THR A 1 89 ? -19.034 -7.742 9.750 1.00 71.00 89 THR A C 1
ATOM 639 O O . THR A 1 89 ? -20.070 -7.482 10.345 1.00 71.00 89 THR A O 1
ATOM 642 N N . LEU A 1 90 ? -18.308 -6.804 9.134 1.00 76.38 90 LEU A N 1
ATOM 643 C CA . LEU A 1 90 ? -18.585 -5.358 9.016 1.00 76.38 90 LEU A CA 1
ATOM 644 C C . LEU A 1 90 ? -18.376 -4.473 10.273 1.00 76.38 90 LEU A C 1
ATOM 646 O O . LEU A 1 90 ? -19.119 -4.550 11.241 1.00 76.38 90 LEU A O 1
ATOM 650 N N . GLY A 1 91 ? -17.429 -3.534 10.203 1.00 87.94 91 GLY A N 1
ATOM 651 C CA . GLY A 1 91 ? -17.246 -2.431 11.153 1.00 87.94 91 GLY A CA 1
ATOM 652 C C . GLY A 1 91 ? -17.200 -1.073 10.445 1.00 87.94 91 GLY A C 1
ATOM 653 O O . GLY A 1 91 ? -16.747 -0.984 9.298 1.00 87.94 91 GLY A O 1
ATOM 654 N N . VAL A 1 92 ? -17.673 -0.008 11.094 1.00 92.06 92 VAL A N 1
ATOM 655 C CA . VAL A 1 92 ? -17.690 1.350 10.518 1.00 92.06 92 VAL A CA 1
ATOM 656 C C . VAL A 1 92 ? -17.166 2.377 11.519 1.00 92.06 92 VAL A C 1
ATOM 658 O O . VAL A 1 92 ? -17.734 2.555 12.591 1.00 92.06 92 VAL A O 1
ATOM 661 N N . CYS A 1 93 ? -16.125 3.103 11.126 1.00 93.75 93 CYS A N 1
ATOM 662 C CA . CYS A 1 93 ? -15.567 4.238 11.858 1.00 93.75 93 CYS A CA 1
ATOM 663 C C . CYS A 1 93 ? -16.128 5.516 11.226 1.00 93.75 93 CYS A C 1
ATOM 665 O O . CYS A 1 93 ? -15.635 5.975 10.190 1.00 93.75 93 CYS A O 1
ATOM 667 N N . ALA A 1 94 ? -17.252 5.993 11.766 1.00 93.81 94 ALA A N 1
ATOM 668 C CA . ALA A 1 94 ? -18.111 6.992 11.130 1.00 93.81 94 ALA A CA 1
ATOM 669 C C . ALA A 1 94 ? -17.774 8.438 11.514 1.00 93.81 94 ALA A C 1
ATOM 671 O O . ALA A 1 94 ? -18.174 9.348 10.795 1.00 93.81 94 ALA A O 1
ATOM 672 N N . ALA A 1 95 ? -17.031 8.647 12.601 1.00 93.44 95 ALA A N 1
ATOM 673 C CA . ALA A 1 95 ? -16.604 9.968 13.057 1.00 93.44 95 ALA A CA 1
ATOM 674 C C . ALA A 1 95 ? -15.081 10.134 13.048 1.00 93.44 95 ALA A C 1
ATOM 676 O O . ALA A 1 95 ? -14.324 9.160 12.944 1.00 93.44 95 ALA A O 1
ATOM 677 N N . ALA A 1 96 ? -14.633 11.386 13.137 1.00 94.31 96 ALA A N 1
ATOM 678 C CA . ALA A 1 96 ? -13.219 11.723 13.087 1.00 94.31 96 ALA A CA 1
ATOM 679 C C . ALA A 1 96 ? -12.445 11.033 14.216 1.00 94.31 96 ALA A C 1
ATOM 681 O O . ALA A 1 96 ? -12.885 11.042 15.364 1.00 94.31 96 ALA A O 1
ATOM 682 N N . ASN A 1 97 ? -11.312 10.407 13.895 1.00 93.75 97 ASN A N 1
ATOM 683 C CA . ASN A 1 97 ? -10.500 9.635 14.850 1.00 93.75 97 ASN A CA 1
ATOM 684 C C . ASN A 1 97 ? -11.254 8.524 15.6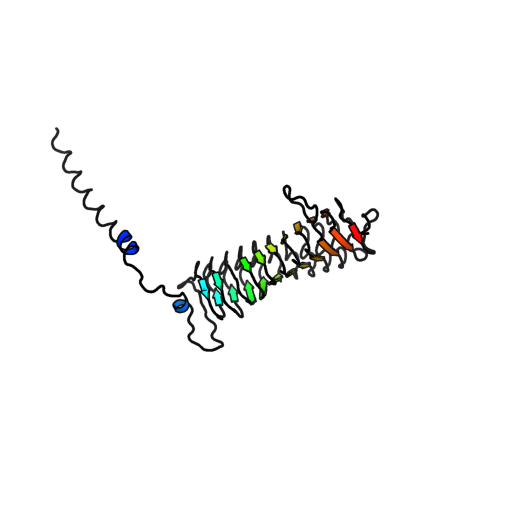15 1.00 93.75 97 ASN A C 1
ATOM 686 O O . ASN A 1 97 ? -10.734 7.996 16.594 1.00 93.75 97 ASN A O 1
ATOM 690 N N . SER A 1 98 ? -12.463 8.143 15.187 1.00 93.62 98 SER A N 1
ATOM 691 C CA . SER A 1 98 ? -13.324 7.216 15.937 1.00 93.62 98 SER A CA 1
ATOM 692 C C . SER A 1 98 ? -12.682 5.853 16.204 1.00 93.62 98 SER A C 1
ATOM 694 O O . SER A 1 98 ? -12.968 5.264 17.233 1.00 93.62 98 SER A O 1
ATOM 696 N N . CYS A 1 99 ? -11.781 5.384 15.343 1.00 94.00 99 CYS A N 1
ATOM 697 C CA . CYS A 1 99 ? -11.014 4.144 15.486 1.00 94.00 99 CYS A CA 1
ATOM 698 C C . CYS A 1 99 ? -9.496 4.391 15.464 1.00 94.00 99 CYS A C 1
ATOM 700 O O . CYS A 1 99 ? -8.720 3.528 15.029 1.00 94.00 99 CYS A O 1
ATOM 702 N N . LYS A 1 100 ? -9.049 5.573 15.895 1.00 95.19 100 LYS A N 1
ATOM 703 C CA . LYS A 1 100 ? -7.625 5.914 15.941 1.00 95.19 100 LYS A CA 1
ATOM 704 C C . LYS A 1 100 ? -6.859 4.922 16.820 1.00 95.19 100 LYS A C 1
ATOM 706 O O . LYS A 1 100 ? -7.316 4.563 17.904 1.00 95.19 100 LYS A O 1
ATOM 711 N N . SER A 1 101 ? -5.693 4.476 16.352 1.00 95.12 101 SER A N 1
ATOM 712 C CA . SER A 1 101 ? -4.814 3.540 17.077 1.00 95.12 101 SER A CA 1
ATOM 713 C C . SER A 1 101 ? -5.487 2.228 17.511 1.00 95.12 101 SER A C 1
ATOM 715 O O . SER A 1 101 ? -5.015 1.565 18.432 1.00 95.12 101 SER A O 1
ATOM 717 N N . THR A 1 102 ? -6.591 1.838 16.870 1.00 92.56 102 THR A N 1
ATOM 718 C CA . THR A 1 102 ? -7.267 0.569 17.167 1.00 92.56 102 THR A CA 1
ATOM 719 C C . THR A 1 102 ? -6.461 -0.621 16.689 1.00 92.56 102 THR A C 1
ATOM 721 O O . THR A 1 102 ? -5.725 -0.535 15.709 1.00 92.56 102 THR A O 1
ATOM 724 N N . THR A 1 103 ? -6.644 -1.763 17.344 1.00 92.69 103 THR A N 1
ATOM 725 C CA . THR A 1 103 ? -6.097 -3.040 16.882 1.00 92.69 103 THR A CA 1
ATOM 726 C C . THR A 1 103 ? -7.230 -3.956 16.437 1.00 92.69 103 THR A C 1
ATOM 728 O O . THR A 1 103 ? -8.089 -4.321 17.232 1.00 92.69 103 THR A O 1
ATOM 731 N N . ILE A 1 104 ? -7.245 -4.373 15.174 1.00 89.88 104 ILE A N 1
ATOM 732 C CA . ILE A 1 104 ? -8.272 -5.260 14.614 1.00 89.88 104 ILE A CA 1
ATOM 733 C C . ILE A 1 104 ? -7.610 -6.570 14.201 1.00 89.88 104 ILE A C 1
ATOM 735 O O . ILE A 1 104 ? -6.894 -6.632 13.202 1.00 89.88 104 ILE A O 1
ATOM 739 N N . LEU A 1 105 ? -7.857 -7.629 14.973 1.00 87.88 105 LEU A N 1
ATOM 740 C CA . LEU A 1 105 ? -7.233 -8.949 14.802 1.00 87.88 105 LEU A CA 1
ATOM 741 C C . LEU A 1 105 ? -8.119 -9.950 14.032 1.00 87.88 105 LEU A C 1
ATOM 743 O O . LEU A 1 105 ? -7.842 -11.146 14.027 1.00 87.88 105 LEU A O 1
ATOM 747 N N . THR A 1 106 ? -9.219 -9.482 13.438 1.00 78.81 106 THR A N 1
ATOM 748 C CA . THR A 1 106 ? -10.348 -10.320 12.991 1.00 78.81 106 THR A CA 1
ATOM 749 C C . THR A 1 106 ? -10.515 -10.386 11.478 1.00 78.81 106 THR A C 1
ATOM 751 O O . THR A 1 106 ? -9.999 -9.539 10.768 1.00 78.81 106 THR A O 1
ATOM 754 N N . GLY A 1 107 ? -11.363 -11.287 10.978 1.00 80.31 107 GLY A N 1
ATOM 755 C CA . GLY A 1 107 ? -11.827 -11.353 9.580 1.00 80.31 107 GLY A CA 1
ATOM 756 C C . GLY A 1 107 ? -12.520 -10.098 8.998 1.00 80.31 107 GLY A C 1
ATOM 757 O O . GLY A 1 107 ? -13.093 -10.177 7.913 1.00 80.31 107 GLY A O 1
ATOM 758 N N . ALA A 1 108 ? -12.543 -8.968 9.714 1.00 79.06 108 ALA A N 1
ATOM 759 C CA . ALA A 1 108 ? -13.479 -7.873 9.482 1.00 79.06 108 ALA A CA 1
ATOM 760 C C . ALA A 1 108 ? -13.362 -7.167 8.128 1.00 79.06 108 ALA A C 1
ATOM 762 O O . ALA A 1 108 ? -12.281 -6.941 7.581 1.00 79.06 108 ALA A O 1
ATOM 763 N N . ILE A 1 109 ? -14.536 -6.749 7.646 1.00 89.06 109 ILE A N 1
ATOM 764 C CA . ILE A 1 109 ? -14.691 -5.698 6.645 1.00 89.06 109 ILE A CA 1
ATOM 765 C C . ILE A 1 109 ? -14.792 -4.370 7.402 1.00 89.06 109 ILE A C 1
ATOM 767 O O . ILE A 1 109 ? -15.804 -4.144 8.050 1.00 89.06 109 ILE A O 1
ATOM 771 N N . LEU A 1 110 ? -13.791 -3.495 7.356 1.00 92.00 110 LEU A N 1
ATOM 772 C CA . LEU A 1 110 ? -13.847 -2.179 7.998 1.00 92.00 110 LEU A CA 1
ATOM 773 C C . LEU A 1 110 ? -14.077 -1.068 6.970 1.00 92.00 110 LEU A C 1
ATOM 775 O O . LEU A 1 110 ? -13.462 -1.064 5.905 1.00 92.00 110 LEU A O 1
ATOM 779 N N . LYS A 1 111 ? -14.912 -0.085 7.307 1.00 94.88 111 LYS A N 1
ATOM 780 C CA . LYS A 1 111 ? -15.035 1.177 6.573 1.00 94.88 111 LYS A CA 1
ATOM 781 C C . LYS A 1 111 ? -14.560 2.352 7.432 1.00 94.88 111 LYS A C 1
ATOM 783 O O . LYS A 1 111 ? -15.185 2.664 8.442 1.00 94.88 111 LYS A O 1
ATOM 788 N N . CYS A 1 112 ? -13.521 3.044 6.976 1.00 96.06 112 CYS A N 1
ATOM 789 C CA . CYS A 1 112 ? -13.050 4.310 7.539 1.00 96.06 112 CYS A CA 1
ATOM 790 C C . CYS A 1 112 ? -13.761 5.443 6.790 1.00 96.06 112 CYS A C 1
ATOM 792 O O . CYS A 1 112 ? -13.442 5.729 5.630 1.00 96.06 112 CYS A O 1
ATOM 794 N N . ALA A 1 113 ? -14.817 5.984 7.401 1.00 95.00 113 ALA A N 1
ATOM 795 C CA . ALA A 1 113 ? -15.796 6.845 6.735 1.00 95.00 113 ALA A CA 1
ATOM 796 C C . ALA A 1 113 ? -15.689 8.332 7.105 1.00 95.00 113 ALA A C 1
ATOM 798 O O . ALA A 1 113 ? -16.407 9.132 6.514 1.00 95.00 113 ALA A O 1
ATOM 799 N N . ALA A 1 114 ? -14.801 8.700 8.029 1.00 94.62 114 ALA A N 1
ATOM 800 C CA . ALA A 1 114 ? -14.526 10.085 8.408 1.00 94.62 114 ALA A CA 1
ATOM 801 C C . ALA A 1 114 ? -13.021 10.387 8.438 1.00 94.62 114 ALA A C 1
ATOM 803 O O . ALA A 1 114 ? -12.190 9.474 8.439 1.00 94.62 114 ALA A O 1
ATOM 804 N N . ASP A 1 115 ? -12.686 11.675 8.415 1.00 93.69 115 ASP A N 1
ATOM 805 C CA . ASP A 1 115 ? -11.300 12.138 8.417 1.00 93.69 115 ASP A CA 1
ATOM 806 C C . ASP A 1 115 ? -10.530 11.583 9.623 1.00 93.69 115 ASP A C 1
ATOM 808 O O . ASP A 1 115 ? -11.022 11.561 10.755 1.00 93.69 115 ASP A O 1
ATOM 812 N N . GLY A 1 116 ? -9.348 11.036 9.357 1.00 92.50 116 GLY A N 1
ATOM 813 C CA . GLY A 1 116 ? -8.519 10.370 10.358 1.00 92.50 116 GLY A CA 1
ATOM 814 C C . GLY A 1 116 ? -9.176 9.201 11.106 1.00 92.50 116 GLY A C 1
ATOM 815 O O . GLY A 1 116 ? -8.657 8.779 12.139 1.00 92.50 116 GLY A O 1
ATOM 816 N N . ALA A 1 117 ? -10.316 8.671 10.641 1.00 95.44 117 ALA A N 1
ATOM 817 C CA . ALA A 1 117 ? -11.112 7.705 11.402 1.00 95.44 117 ALA A CA 1
ATOM 818 C C . ALA A 1 117 ? -10.317 6.471 11.840 1.00 95.44 117 ALA A C 1
ATOM 820 O O . ALA A 1 117 ? -10.533 5.992 12.945 1.00 95.44 117 ALA A O 1
ATOM 821 N N . CYS A 1 118 ? -9.393 5.978 11.015 1.00 96.56 118 CYS A N 1
ATOM 822 C CA . CYS A 1 118 ? -8.568 4.809 11.315 1.00 96.56 118 CYS A CA 1
ATOM 823 C C . CYS A 1 118 ? -7.079 5.151 11.419 1.00 96.56 118 CYS A C 1
ATOM 825 O O . CYS A 1 118 ? -6.241 4.279 11.214 1.00 96.56 118 CYS A O 1
ATOM 827 N N . THR A 1 119 ? -6.723 6.405 11.707 1.00 96.06 119 THR A N 1
ATOM 828 C CA . THR A 1 119 ? -5.316 6.816 11.743 1.00 96.06 119 THR A CA 1
ATOM 829 C C . THR A 1 119 ? -4.513 5.997 12.751 1.00 96.06 119 THR A C 1
ATOM 831 O O . THR A 1 119 ? -4.916 5.844 13.907 1.00 96.06 119 THR A O 1
ATOM 834 N N . GLY A 1 120 ? -3.363 5.472 12.325 1.00 95.69 120 GLY A N 1
ATOM 835 C CA . GLY A 1 120 ? -2.477 4.668 13.169 1.00 95.69 120 GLY A CA 1
ATOM 836 C C . GLY A 1 120 ? -3.058 3.319 13.604 1.00 95.69 120 GLY A C 1
ATOM 837 O O . GLY A 1 120 ? -2.525 2.710 14.529 1.00 95.69 120 GLY A O 1
ATOM 838 N N . ALA A 1 121 ? -4.159 2.862 13.001 1.00 95.69 121 ALA A N 1
ATOM 839 C CA . ALA A 1 121 ? -4.758 1.580 13.349 1.00 95.69 121 ALA A CA 1
ATOM 840 C C . ALA A 1 121 ? -3.893 0.403 12.867 1.00 95.69 121 ALA A C 1
ATOM 842 O O . ALA A 1 121 ? -3.257 0.449 11.810 1.00 95.69 121 ALA A O 1
ATOM 843 N N . TRP A 1 122 ? -3.892 -0.680 13.641 1.00 95.75 122 TRP A N 1
ATOM 844 C CA . TRP A 1 122 ? -3.214 -1.930 13.329 1.00 95.75 122 TRP A CA 1
ATOM 845 C C . TRP A 1 122 ? -4.231 -3.002 12.951 1.00 95.75 122 TRP A C 1
ATOM 847 O O . TRP A 1 122 ? -4.991 -3.506 13.774 1.00 95.75 122 TRP A O 1
ATOM 857 N N . PHE A 1 123 ? -4.186 -3.434 11.700 1.00 94.12 123 PHE A N 1
ATOM 858 C CA . PHE A 1 123 ? -5.006 -4.507 11.164 1.00 94.12 123 PHE A CA 1
ATOM 859 C C . PHE A 1 123 ? -4.184 -5.779 10.985 1.00 94.12 123 PHE A C 1
ATOM 861 O O . PHE A 1 123 ? -3.227 -5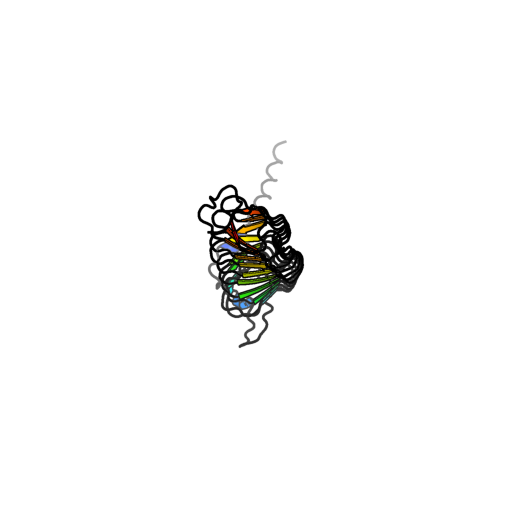.796 10.216 1.00 94.12 123 PHE A O 1
ATOM 868 N N . LYS A 1 124 ? -4.572 -6.868 11.650 1.00 92.94 124 LYS A N 1
ATOM 869 C CA . LYS A 1 124 ? -3.931 -8.184 11.526 1.00 92.94 124 LYS A CA 1
ATOM 870 C C . LYS A 1 124 ? -4.952 -9.265 11.184 1.00 92.94 124 LYS A C 1
ATOM 872 O O . LYS A 1 124 ? -6.054 -9.245 11.720 1.00 92.94 124 LYS A O 1
ATOM 877 N N . GLY A 1 125 ? -4.591 -10.200 10.314 1.00 90.00 125 GLY A N 1
ATOM 878 C CA . GLY A 1 125 ? -5.468 -11.280 9.849 1.00 90.00 125 GLY A CA 1
ATOM 879 C C . GLY A 1 125 ? -6.110 -10.958 8.501 1.00 90.00 125 GLY A C 1
ATOM 880 O O . GLY A 1 125 ? -5.673 -10.053 7.796 1.00 90.00 125 GLY A O 1
ATOM 881 N N . THR A 1 126 ? -7.151 -11.694 8.133 1.00 90.31 126 THR A N 1
ATOM 882 C CA . THR A 1 126 ? -7.806 -11.570 6.824 1.00 90.31 126 THR A CA 1
ATOM 883 C C . THR A 1 126 ? -8.940 -10.553 6.858 1.00 90.31 126 THR A C 1
ATOM 885 O O . THR A 1 126 ? -9.498 -10.279 7.911 1.00 90.31 126 THR A O 1
ATOM 888 N N . GLY A 1 127 ? -9.328 -9.991 5.716 1.00 91.12 127 GLY A N 1
ATOM 889 C CA . GLY A 1 127 ? -10.514 -9.130 5.611 1.00 91.12 127 GLY A CA 1
ATOM 890 C C . GLY A 1 127 ? -10.287 -7.931 4.701 1.00 91.12 127 GLY A C 1
ATOM 891 O O . GLY A 1 127 ? -9.233 -7.817 4.077 1.00 91.12 127 GLY A O 1
ATOM 892 N N . LYS A 1 128 ? -11.267 -7.029 4.630 1.00 93.62 128 LYS A N 1
ATOM 893 C CA . LYS A 1 128 ? -11.248 -5.885 3.708 1.00 93.62 128 LYS A CA 1
ATOM 894 C C . LYS A 1 128 ? -11.321 -4.565 4.461 1.00 93.62 128 LYS A C 1
ATOM 896 O O . LYS A 1 128 ? -12.088 -4.441 5.401 1.00 93.62 128 LYS A O 1
ATOM 901 N N . ILE A 1 129 ? -10.564 -3.561 4.050 1.00 94.94 129 ILE A N 1
ATOM 902 C CA . ILE A 1 129 ? -10.538 -2.246 4.694 1.00 94.94 129 ILE A CA 1
ATOM 903 C C . ILE A 1 129 ? -10.755 -1.209 3.603 1.00 94.94 129 ILE A C 1
ATOM 905 O O . ILE A 1 129 ? -10.001 -1.149 2.637 1.00 94.94 129 ILE A O 1
ATOM 909 N N . ALA A 1 130 ? -11.819 -0.426 3.723 1.00 96.25 130 ALA A N 1
ATOM 910 C CA . ALA A 1 130 ? -12.175 0.611 2.770 1.00 96.25 130 ALA A CA 1
ATOM 911 C C . ALA A 1 130 ? -11.915 1.995 3.374 1.00 96.25 130 ALA A C 1
ATOM 913 O O . ALA A 1 130 ? -12.641 2.444 4.267 1.00 96.25 130 ALA A O 1
ATOM 914 N N . CYS A 1 131 ? -10.901 2.669 2.843 1.00 96.25 131 CYS A N 1
ATOM 915 C CA . CYS A 1 131 ? -10.490 4.024 3.184 1.00 96.25 131 CYS A CA 1
ATOM 916 C C . CYS A 1 131 ? -11.131 4.976 2.166 1.00 96.25 131 CYS A C 1
ATOM 918 O O . CYS A 1 131 ? -10.681 5.083 1.023 1.00 96.25 131 CYS A O 1
ATOM 920 N N . ASN A 1 132 ? -12.243 5.611 2.545 1.00 92.31 132 ASN A N 1
ATOM 921 C CA . ASN A 1 132 ? -13.120 6.310 1.589 1.00 92.31 132 ASN A CA 1
ATOM 922 C C . ASN A 1 132 ? -13.113 7.833 1.723 1.00 92.31 132 ASN A C 1
ATOM 924 O O . ASN A 1 132 ? -13.898 8.509 1.062 1.00 92.31 132 ASN A O 1
ATOM 928 N N . VAL A 1 133 ? -12.248 8.361 2.575 1.00 93.38 133 VAL A N 1
ATOM 929 C CA . VAL A 1 133 ? -12.119 9.785 2.876 1.00 93.38 133 VAL A CA 1
ATOM 930 C C . VAL A 1 133 ? -10.639 10.136 3.017 1.00 93.38 133 VAL A C 1
ATOM 932 O O . VAL A 1 133 ? -9.873 9.278 3.472 1.00 93.38 133 VAL A O 1
ATOM 935 N N . PRO A 1 134 ? -10.217 11.349 2.624 1.00 91.38 134 PRO A N 1
ATOM 936 C CA . PRO A 1 134 ? -8.843 11.803 2.834 1.00 91.38 134 PRO A CA 1
ATOM 937 C C . PRO A 1 134 ? -8.393 11.555 4.277 1.00 91.38 134 PRO A C 1
ATOM 939 O O . PRO A 1 134 ? -9.202 11.663 5.194 1.00 91.38 134 PRO A O 1
ATOM 942 N N . GLY A 1 135 ? -7.149 11.113 4.469 1.00 89.81 135 GLY A N 1
ATOM 943 C CA . GLY A 1 135 ? -6.599 10.803 5.793 1.00 89.81 135 GLY A CA 1
ATOM 944 C C . GLY A 1 135 ? -7.221 9.594 6.504 1.00 89.81 135 GLY A C 1
ATOM 945 O O . GLY A 1 135 ? -6.743 9.212 7.568 1.00 89.81 135 GLY A O 1
ATOM 946 N N . GLY A 1 136 ? -8.244 8.947 5.933 1.00 93.69 136 GLY A N 1
ATOM 947 C CA . GLY A 1 136 ? -9.047 7.940 6.629 1.00 93.69 136 GLY A CA 1
ATOM 948 C C . GLY A 1 136 ? -8.255 6.755 7.185 1.00 93.69 136 GLY A C 1
ATOM 949 O O . GLY A 1 136 ? -8.666 6.196 8.198 1.00 93.69 136 GLY A O 1
ATOM 950 N N . CYS A 1 137 ? -7.131 6.393 6.560 1.00 96.56 137 CYS A N 1
ATOM 951 C CA . CYS A 1 137 ? -6.255 5.297 6.981 1.00 96.56 137 CYS A CA 1
ATOM 952 C C . CYS A 1 137 ? -4.796 5.729 7.189 1.00 96.56 137 CYS A C 1
ATOM 954 O O . CYS A 1 137 ? -3.903 4.881 7.160 1.00 96.56 137 CYS A O 1
ATOM 956 N N . GLY A 1 138 ? -4.529 7.021 7.397 1.00 95.69 138 GLY A N 1
ATOM 957 C CA . GLY A 1 138 ? -3.161 7.531 7.529 1.00 95.69 138 GLY A CA 1
ATOM 958 C C . GLY A 1 138 ? -2.358 6.822 8.630 1.00 95.69 138 GLY A C 1
ATOM 959 O O . GLY A 1 138 ? -2.894 6.539 9.698 1.00 95.69 138 GLY A O 1
ATOM 960 N N . GLY A 1 139 ? -1.087 6.486 8.402 1.00 95.50 139 GLY A N 1
ATOM 961 C CA . GLY A 1 139 ? -0.248 5.860 9.439 1.00 95.50 139 GLY A CA 1
ATOM 962 C C . GLY A 1 139 ? -0.618 4.415 9.807 1.00 95.50 139 GLY A C 1
ATOM 963 O O . GLY A 1 139 ? -0.056 3.865 10.753 1.00 95.50 139 GLY A O 1
ATOM 964 N N . SER A 1 140 ? -1.603 3.807 9.137 1.00 96.50 140 SER A N 1
ATOM 965 C CA . SER A 1 140 ? -2.106 2.477 9.504 1.00 96.50 140 SER A CA 1
ATOM 966 C C . SER A 1 140 ? -1.151 1.360 9.100 1.00 96.50 140 SER A C 1
ATOM 968 O O . SER A 1 140 ? -0.413 1.473 8.122 1.00 96.50 140 SER A O 1
ATOM 970 N N . THR A 1 141 ? -1.219 0.240 9.817 1.00 96.44 141 THR A N 1
ATOM 971 C CA . THR A 1 141 ? -0.448 -0.973 9.522 1.00 96.44 141 THR A CA 1
ATOM 972 C C . THR A 1 141 ? -1.374 -2.134 9.175 1.00 96.44 141 THR A C 1
ATOM 974 O O . THR A 1 141 ? -2.301 -2.429 9.923 1.00 96.44 141 THR A O 1
ATOM 977 N N . PHE A 1 142 ? -1.115 -2.824 8.064 1.00 95.25 142 PHE A N 1
ATOM 978 C CA . PHE A 1 142 ? -1.946 -3.909 7.536 1.00 95.25 142 PHE A CA 1
ATOM 979 C C . PHE A 1 142 ? -1.150 -5.205 7.392 1.00 95.25 142 PHE A C 1
ATOM 981 O O . PHE A 1 142 ? -0.200 -5.261 6.622 1.00 95.25 142 PHE A O 1
ATOM 988 N N . GLN A 1 143 ? -1.558 -6.291 8.043 1.00 93.81 143 GLN A N 1
ATOM 989 C CA . GLN A 1 143 ? -0.852 -7.576 8.012 1.00 93.81 143 GLN A CA 1
ATOM 990 C C . GLN A 1 143 ? -1.818 -8.763 7.903 1.00 93.81 143 GLN A C 1
ATOM 992 O O . GLN A 1 143 ? -2.887 -8.755 8.511 1.00 93.81 143 GLN A O 1
ATOM 997 N N . GLY A 1 144 ? -1.390 -9.839 7.238 1.00 90.56 144 GLY A N 1
ATOM 998 C CA . GLY A 1 144 ? -1.993 -11.166 7.385 1.00 90.56 144 GLY A CA 1
ATOM 999 C C . GLY A 1 144 ? -3.127 -11.485 6.414 1.00 90.56 144 GLY A C 1
ATOM 1000 O O . GLY A 1 144 ? -4.052 -12.195 6.801 1.00 90.56 144 GLY A O 1
ATOM 1001 N N . GLY A 1 145 ? -3.069 -10.994 5.173 1.00 88.62 145 GLY A N 1
ATOM 1002 C CA . GLY A 1 145 ? -4.107 -11.285 4.173 1.00 88.62 145 GLY A CA 1
ATOM 1003 C C . GLY A 1 145 ? -5.158 -10.189 4.015 1.00 88.62 145 GLY A C 1
ATOM 1004 O O . GLY A 1 145 ? -6.284 -10.474 3.604 1.00 88.62 145 GLY A O 1
ATOM 1005 N N . ARG A 1 146 ? -4.849 -8.942 4.389 1.00 89.81 146 ARG A N 1
ATOM 1006 C CA . ARG A 1 146 ? -5.793 -7.823 4.264 1.00 89.81 146 ARG A CA 1
ATOM 1007 C C . ARG A 1 146 ? -5.922 -7.348 2.826 1.00 89.81 146 ARG A C 1
ATOM 1009 O O . ARG A 1 146 ? -4.940 -7.309 2.101 1.00 89.81 146 ARG A O 1
ATOM 1016 N N . GLN A 1 147 ? -7.122 -6.926 2.449 1.00 94.69 147 GLN A N 1
ATOM 1017 C CA . GLN A 1 147 ? -7.400 -6.196 1.217 1.00 94.69 147 GLN A CA 1
ATOM 1018 C C . GLN A 1 147 ? -7.747 -4.750 1.563 1.00 94.69 147 GLN A C 1
ATOM 1020 O O . GLN A 1 147 ? -8.828 -4.476 2.081 1.00 94.69 147 GLN A O 1
ATOM 1025 N N . VAL A 1 148 ? -6.844 -3.821 1.295 1.00 95.94 148 VAL A N 1
ATOM 1026 C CA . VAL A 1 148 ? -7.033 -2.396 1.571 1.00 95.94 148 VAL A CA 1
ATOM 1027 C C . VAL A 1 148 ? -7.424 -1.690 0.282 1.00 95.94 148 VAL A C 1
ATOM 1029 O O . VAL A 1 148 ? -6.796 -1.899 -0.749 1.00 95.94 148 VAL A O 1
ATOM 1032 N N . VAL A 1 149 ? -8.461 -0.860 0.323 1.00 97.00 149 VAL A N 1
ATOM 1033 C CA . VAL A 1 149 ? -8.925 -0.082 -0.829 1.00 97.00 149 VAL A CA 1
ATOM 1034 C C . VAL A 1 149 ? -8.924 1.398 -0.470 1.00 97.00 149 VAL A C 1
ATOM 1036 O O . VAL A 1 149 ? -9.642 1.826 0.435 1.00 97.00 149 VAL A O 1
ATOM 1039 N N . CYS A 1 150 ? -8.133 2.162 -1.212 1.00 96.94 150 CYS A N 1
ATOM 1040 C CA . CYS A 1 150 ? -7.892 3.588 -1.049 1.00 96.94 150 CYS A CA 1
ATOM 1041 C C . CYS A 1 150 ? -8.641 4.333 -2.166 1.00 96.94 150 CYS A C 1
ATOM 1043 O O . CYS A 1 150 ? -8.163 4.445 -3.297 1.00 96.94 150 CYS A O 1
ATOM 1045 N N . SER A 1 151 ? -9.871 4.772 -1.883 1.00 94.62 151 SER A N 1
ATOM 1046 C CA . SER A 1 151 ? -10.839 5.181 -2.924 1.00 94.62 151 SER A CA 1
ATOM 1047 C C . SER A 1 151 ? -10.906 6.691 -3.184 1.00 94.62 151 SER A C 1
ATOM 1049 O O . SER A 1 151 ? -11.682 7.137 -4.028 1.00 94.62 151 SER A O 1
A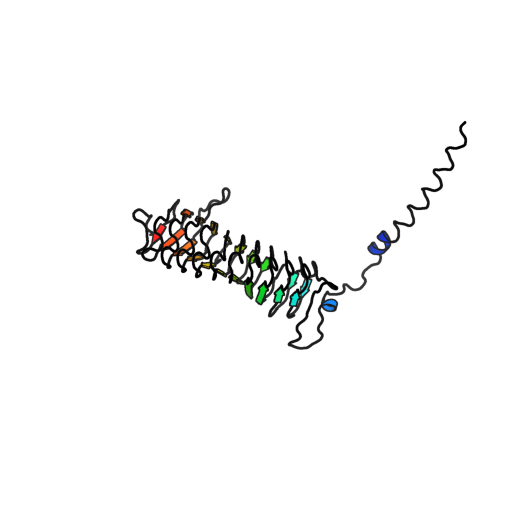TOM 1051 N N . LYS A 1 152 ? -10.150 7.497 -2.437 1.00 93.88 152 LYS A N 1
ATOM 1052 C CA . LYS A 1 152 ? -10.074 8.965 -2.555 1.00 93.88 152 LYS A CA 1
ATOM 1053 C C . LYS A 1 152 ? -8.624 9.427 -2.404 1.00 93.88 152 LYS A C 1
ATOM 1055 O O . LYS A 1 152 ? -7.790 8.680 -1.891 1.00 93.88 152 LYS A O 1
ATOM 1060 N N . GLY A 1 153 ? -8.332 10.649 -2.845 1.00 91.75 153 GLY A N 1
ATOM 1061 C CA . GLY A 1 153 ? -7.007 11.253 -2.694 1.00 91.75 153 GLY A CA 1
ATOM 1062 C C . GLY A 1 153 ? -6.562 11.297 -1.233 1.00 91.75 153 GLY A C 1
ATOM 1063 O O . GLY A 1 153 ? -7.374 11.555 -0.344 1.00 91.75 153 GLY A O 1
ATOM 1064 N N . MET A 1 154 ? -5.284 11.002 -0.995 1.00 90.50 154 MET A N 1
ATOM 1065 C CA . MET A 1 154 ? -4.628 10.994 0.319 1.00 90.50 154 MET A CA 1
ATOM 1066 C C . MET A 1 154 ? -5.302 10.101 1.379 1.00 90.50 154 MET A C 1
ATOM 1068 O O . MET A 1 154 ? -5.127 10.314 2.576 1.00 90.50 154 MET A O 1
ATOM 1072 N N . THR A 1 155 ? -6.088 9.099 0.974 1.00 93.56 155 THR A N 1
ATOM 1073 C CA . THR A 1 155 ? -6.745 8.158 1.903 1.00 93.56 155 THR A CA 1
ATOM 1074 C C . THR A 1 155 ? -5.752 7.281 2.661 1.00 93.56 155 THR A C 1
ATOM 1076 O O . THR A 1 155 ? -5.977 6.981 3.835 1.00 93.56 155 THR A O 1
ATOM 1079 N N . CYS A 1 156 ? -4.669 6.879 1.997 1.00 95.38 156 CYS A N 1
ATOM 1080 C CA . CYS A 1 156 ? -3.684 5.914 2.476 1.00 95.38 156 CYS A CA 1
ATOM 1081 C C . CYS A 1 156 ? -2.283 6.538 2.492 1.00 95.38 156 CYS A C 1
ATOM 1083 O O . CYS A 1 156 ? -1.390 6.136 1.750 1.00 95.38 156 CYS A O 1
ATOM 1085 N N . ASN A 1 157 ? -2.115 7.570 3.321 1.00 93.25 157 ASN A N 1
ATOM 1086 C CA . ASN A 1 157 ? -0.827 8.225 3.528 1.00 93.25 157 ASN A CA 1
ATOM 1087 C C . ASN A 1 157 ? -0.006 7.515 4.622 1.00 93.25 157 ASN A C 1
ATOM 1089 O O . ASN A 1 157 ? -0.557 7.180 5.671 1.00 93.25 157 ASN A O 1
ATOM 1093 N N . ASN A 1 158 ? 1.296 7.323 4.406 1.00 92.81 158 ASN A N 1
ATOM 1094 C CA . ASN A 1 158 ? 2.239 6.781 5.387 1.00 92.81 158 ASN A CA 1
ATOM 1095 C C . ASN A 1 158 ? 1.798 5.422 5.959 1.00 92.81 158 ASN A C 1
ATOM 1097 O O . ASN A 1 158 ? 1.780 5.212 7.170 1.00 92.81 158 ASN A O 1
ATOM 1101 N N . VAL A 1 159 ? 1.345 4.519 5.092 1.00 94.69 159 VAL A N 1
ATOM 1102 C CA . VAL A 1 159 ? 0.802 3.218 5.504 1.00 94.69 159 VAL A CA 1
ATOM 1103 C C . VAL A 1 159 ? 1.842 2.109 5.395 1.00 94.69 159 VAL A C 1
ATOM 1105 O O . VAL A 1 159 ? 2.630 2.054 4.448 1.00 94.69 159 VAL A O 1
ATOM 1108 N N . ASN A 1 160 ? 1.787 1.176 6.344 1.00 94.25 160 ASN A N 1
ATOM 1109 C CA . ASN A 1 160 ? 2.630 -0.011 6.371 1.00 94.25 160 ASN A CA 1
ATOM 1110 C C . ASN A 1 160 ? 1.839 -1.224 5.863 1.00 94.25 160 ASN A C 1
ATOM 1112 O O . ASN A 1 160 ? 0.858 -1.642 6.480 1.00 94.25 160 ASN A O 1
ATOM 1116 N N . VAL A 1 161 ? 2.276 -1.830 4.766 1.00 94.38 161 VAL A N 1
ATOM 1117 C CA . VAL A 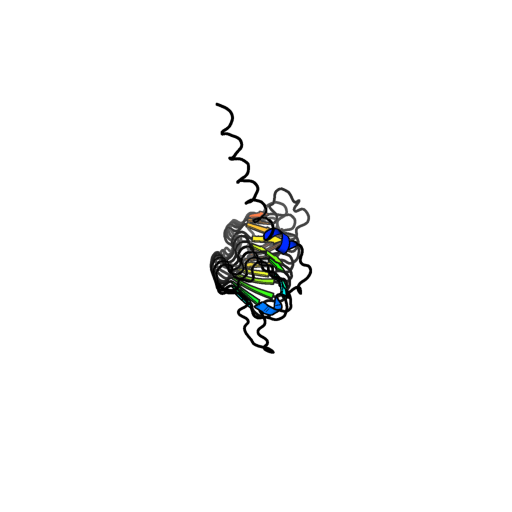1 161 ? 1.710 -3.053 4.189 1.00 94.38 161 VAL A CA 1
ATOM 1118 C C . VAL A 1 161 ? 2.637 -4.218 4.523 1.00 94.38 161 VAL A C 1
ATOM 1120 O O . VAL A 1 161 ? 3.672 -4.416 3.902 1.00 94.38 161 VAL A O 1
ATOM 1123 N N . GLY A 1 162 ? 2.283 -4.974 5.551 1.00 92.00 162 GLY A N 1
ATOM 1124 C CA . GLY A 1 162 ? 3.014 -6.157 5.987 1.00 92.00 162 GLY A CA 1
ATOM 1125 C C . GLY A 1 162 ? 2.703 -7.425 5.177 1.00 92.00 162 GLY A C 1
ATOM 1126 O O . GLY A 1 162 ? 1.946 -7.386 4.199 1.00 92.00 162 GLY A O 1
ATOM 1127 N N . PRO A 1 163 ? 3.219 -8.582 5.636 1.00 90.00 163 PRO A N 1
ATOM 1128 C CA . PRO A 1 163 ? 3.146 -9.844 4.909 1.00 90.00 163 PRO A CA 1
ATOM 1129 C C . PRO A 1 163 ? 1.726 -10.269 4.528 1.00 90.00 163 PRO A C 1
ATOM 1131 O O . PRO A 1 163 ? 0.804 -10.227 5.356 1.00 90.00 163 PRO A O 1
ATOM 1134 N N . GLY A 1 164 ? 1.571 -10.720 3.282 1.00 91.88 164 GLY A N 1
ATOM 1135 C CA . GLY A 1 164 ? 0.320 -11.228 2.710 1.00 91.88 164 GLY A CA 1
ATOM 1136 C C . GLY A 1 164 ? -0.785 -10.188 2.497 1.00 91.88 164 GLY A C 1
ATOM 1137 O O . GLY A 1 164 ? -1.880 -10.553 2.073 1.00 91.88 164 GLY A O 1
ATOM 1138 N N . SER A 1 165 ? -0.561 -8.914 2.820 1.00 95.12 165 SER A N 1
ATOM 1139 C CA . SER A 1 165 ? -1.552 -7.854 2.610 1.00 95.12 165 SER A CA 1
ATOM 1140 C C . SER A 1 165 ? -1.488 -7.300 1.187 1.00 95.12 165 SER A C 1
ATOM 1142 O O . SER A 1 165 ? -0.420 -7.180 0.600 1.00 95.12 165 SER A O 1
ATOM 1144 N N . ASN A 1 166 ? -2.640 -6.909 0.654 1.00 95.25 166 ASN A N 1
ATOM 1145 C CA . ASN A 1 166 ? -2.809 -6.321 -0.667 1.00 95.25 166 ASN A CA 1
ATOM 1146 C C . ASN A 1 166 ? -3.486 -4.956 -0.526 1.00 95.25 166 ASN A C 1
ATOM 1148 O O . ASN A 1 166 ? -4.490 -4.834 0.179 1.00 95.25 166 ASN A O 1
ATOM 1152 N N . MET A 1 167 ? -2.972 -3.941 -1.207 1.00 96.50 167 MET A N 1
ATOM 1153 C CA . MET A 1 167 ? -3.519 -2.585 -1.206 1.00 96.50 167 MET A CA 1
ATOM 1154 C C . MET A 1 167 ? -3.840 -2.137 -2.629 1.00 96.50 167 MET A C 1
ATOM 1156 O O . MET A 1 167 ? -3.044 -2.359 -3.531 1.00 96.50 167 MET A O 1
ATOM 1160 N N . ALA A 1 168 ? -4.985 -1.488 -2.828 1.00 97.50 168 ALA A N 1
ATOM 1161 C CA . ALA A 1 168 ? -5.410 -0.923 -4.103 1.00 97.50 168 ALA A CA 1
ATOM 1162 C C . ALA A 1 168 ? -5.618 0.595 -3.981 1.00 97.50 168 ALA A C 1
ATOM 1164 O O . ALA A 1 168 ? -6.499 1.061 -3.252 1.00 97.50 168 ALA A O 1
ATOM 1165 N N . CYS A 1 169 ? -4.809 1.351 -4.715 1.00 97.62 169 CYS A N 1
ATOM 1166 C CA . CYS A 1 169 ? -4.774 2.806 -4.777 1.00 97.62 169 CYS A CA 1
ATOM 1167 C C . CYS A 1 169 ? -5.600 3.283 -5.980 1.00 97.62 169 CYS A C 1
ATOM 1169 O O . CYS A 1 169 ? -5.094 3.475 -7.085 1.00 97.62 169 CYS A O 1
ATOM 1171 N N . ASN A 1 170 ? -6.915 3.403 -5.792 1.00 97.12 170 ASN A N 1
ATOM 1172 C CA . ASN A 1 170 ? -7.857 3.559 -6.906 1.00 97.12 170 ASN A CA 1
ATOM 1173 C C . ASN A 1 170 ? -8.067 5.010 -7.344 1.00 97.12 170 ASN A C 1
ATOM 1175 O O . ASN A 1 170 ? -8.500 5.250 -8.467 1.00 97.12 170 ASN A O 1
ATOM 1179 N N . ALA A 1 171 ? -7.798 5.975 -6.467 1.00 96.25 171 ALA A N 1
ATOM 1180 C CA . ALA A 1 171 ? -7.966 7.390 -6.777 1.00 96.25 171 ALA A CA 1
ATOM 1181 C C . ALA A 1 171 ? -6.625 8.096 -6.987 1.00 96.25 171 ALA A C 1
ATOM 1183 O O . ALA A 1 171 ? -5.572 7.621 -6.550 1.00 96.25 171 ALA A O 1
ATOM 1184 N N . THR A 1 172 ? -6.685 9.265 -7.616 1.00 95.56 172 THR A N 1
ATOM 1185 C CA . THR A 1 172 ? -5.531 10.137 -7.828 1.00 95.56 172 THR A CA 1
ATOM 1186 C C . THR A 1 172 ? -4.869 10.520 -6.517 1.00 95.56 172 THR A C 1
ATOM 1188 O O . THR A 1 172 ? -5.551 10.949 -5.585 1.00 95.56 172 THR A O 1
ATOM 1191 N N . ASN A 1 173 ? -3.547 10.339 -6.438 1.00 94.31 173 ASN A N 1
ATOM 1192 C CA . ASN A 1 173 ? -2.742 10.557 -5.234 1.00 94.31 173 ASN A CA 1
ATOM 1193 C C . ASN A 1 173 ? -3.328 9.870 -3.979 1.00 94.31 173 ASN A C 1
ATOM 1195 O O . ASN A 1 173 ? -3.266 10.418 -2.878 1.00 94.31 173 ASN A O 1
ATOM 1199 N N . SER A 1 174 ? -3.997 8.719 -4.128 1.00 95.31 174 SER A N 1
ATOM 1200 C CA . SER A 1 174 ? -4.644 8.024 -3.002 1.00 95.31 174 SER A CA 1
ATOM 1201 C C . SER A 1 174 ? -3.647 7.431 -2.013 1.00 95.31 174 SER A C 1
ATOM 1203 O O . SER A 1 174 ? -3.955 7.349 -0.821 1.00 95.31 174 SER A O 1
ATOM 1205 N N . CYS A 1 175 ? -2.458 7.083 -2.496 1.00 95.50 175 CYS A N 1
ATOM 1206 C CA . CYS A 1 175 ? -1.388 6.465 -1.740 1.00 95.50 175 CYS A CA 1
ATOM 1207 C C . CYS A 1 175 ? -0.133 7.338 -1.809 1.00 95.50 175 CYS A C 1
ATOM 1209 O O . CYS A 1 175 ? 0.336 7.693 -2.887 1.00 95.50 175 CYS A O 1
ATOM 1211 N N . ASN A 1 176 ? 0.395 7.712 -0.647 1.00 88.19 176 ASN A N 1
ATOM 1212 C CA . ASN A 1 176 ? 1.568 8.576 -0.537 1.00 88.19 176 ASN A CA 1
ATOM 1213 C C . ASN A 1 176 ? 2.413 8.108 0.650 1.00 88.19 176 ASN A C 1
ATOM 1215 O O . ASN A 1 176 ? 1.878 7.986 1.745 1.00 88.19 176 ASN A O 1
ATOM 1219 N N . VAL A 1 177 ? 3.698 7.838 0.418 1.00 82.06 177 VAL A N 1
ATOM 1220 C CA . VAL A 1 177 ? 4.637 7.171 1.336 1.00 82.06 177 VAL A CA 1
ATOM 1221 C C . VAL A 1 177 ? 4.116 5.800 1.783 1.00 82.06 177 VAL A C 1
ATOM 1223 O O . VAL A 1 177 ? 3.227 5.684 2.625 1.00 82.06 177 VAL A O 1
ATOM 1226 N N . LEU A 1 178 ? 4.671 4.739 1.200 1.00 86.56 178 LEU A N 1
ATOM 1227 C CA . LEU A 1 178 ? 4.222 3.365 1.413 1.00 86.56 178 LEU A CA 1
ATOM 1228 C C . LEU A 1 178 ? 5.397 2.503 1.867 1.00 86.56 178 LEU A C 1
ATOM 1230 O O . LEU A 1 178 ? 6.459 2.484 1.242 1.00 86.56 178 LEU A O 1
ATOM 1234 N N . TYR A 1 179 ? 5.197 1.745 2.937 1.00 89.44 179 TYR A N 1
ATOM 1235 C CA . TYR A 1 179 ? 6.201 0.815 3.437 1.00 89.44 179 TYR A CA 1
ATOM 1236 C C . TYR A 1 179 ? 5.677 -0.614 3.322 1.00 89.44 179 TYR A C 1
ATOM 1238 O O . TYR A 1 179 ? 4.796 -1.023 4.073 1.00 89.44 179 TYR A O 1
ATOM 1246 N N . ILE A 1 180 ? 6.200 -1.380 2.369 1.00 88.75 180 ILE A N 1
ATOM 1247 C CA . ILE A 1 180 ? 5.896 -2.797 2.182 1.00 88.75 180 ILE A CA 1
ATOM 1248 C C . ILE A 1 180 ? 6.961 -3.633 2.890 1.00 88.75 180 ILE A C 1
ATOM 1250 O O . ILE A 1 180 ? 8.158 -3.535 2.602 1.00 88.75 180 ILE A O 1
ATOM 1254 N N . TRP A 1 181 ? 6.542 -4.504 3.802 1.00 85.94 181 TRP A N 1
ATOM 1255 C CA . TRP A 1 181 ? 7.471 -5.348 4.542 1.00 85.94 181 TRP A CA 1
ATOM 1256 C C . TRP A 1 181 ? 7.059 -6.803 4.646 1.00 85.94 181 TRP A C 1
ATOM 1258 O O . TRP A 1 181 ? 5.884 -7.161 4.636 1.00 85.94 181 TRP A O 1
ATOM 1268 N N . GLY A 1 182 ? 8.097 -7.633 4.753 1.00 80.12 182 GLY A N 1
ATOM 1269 C CA . GLY A 1 182 ? 8.028 -9.082 4.664 1.00 80.12 182 GLY A CA 1
ATOM 1270 C C . GLY A 1 182 ? 7.421 -9.600 3.358 1.00 80.12 182 GLY A C 1
ATOM 1271 O O . GLY A 1 182 ? 7.267 -8.868 2.383 1.00 80.12 182 GLY A O 1
ATOM 1272 N N . SER A 1 183 ? 7.115 -10.895 3.348 1.00 83.88 183 SER A N 1
ATOM 1273 C CA . SER A 1 183 ? 6.803 -11.631 2.127 1.00 83.88 183 SER A CA 1
ATOM 1274 C C . SER A 1 183 ? 5.364 -11.473 1.650 1.00 83.88 183 SER A C 1
ATOM 1276 O O . SER A 1 183 ? 4.410 -11.459 2.433 1.00 83.88 183 SER A O 1
ATOM 1278 N N . ASN A 1 184 ? 5.206 -11.407 0.324 1.00 87.00 184 ASN A N 1
ATOM 1279 C CA . ASN A 1 184 ? 3.919 -11.406 -0.377 1.00 87.00 184 ASN A CA 1
ATOM 1280 C C . ASN A 1 184 ? 3.016 -10.197 -0.067 1.00 87.00 184 ASN A C 1
ATOM 1282 O O . ASN A 1 184 ? 1.793 -10.305 -0.154 1.00 87.00 184 ASN A O 1
ATOM 1286 N N . GLY A 1 185 ? 3.590 -9.058 0.326 1.00 91.38 185 GLY A N 1
ATOM 1287 C CA . GLY A 1 185 ? 2.863 -7.788 0.332 1.00 91.38 185 GLY A CA 1
ATOM 1288 C C . GLY A 1 185 ? 2.689 -7.269 -1.098 1.00 91.38 185 GLY A C 1
ATOM 1289 O O . GLY A 1 185 ? 3.639 -7.316 -1.881 1.00 91.38 185 GLY A O 1
ATOM 1290 N N . SER A 1 186 ? 1.506 -6.771 -1.461 1.00 94.25 186 SER A N 1
ATOM 1291 C CA . SER A 1 186 ? 1.290 -6.167 -2.780 1.00 94.25 186 SER A CA 1
ATOM 1292 C C . SER A 1 186 ? 0.597 -4.812 -2.726 1.00 94.25 186 SER A C 1
ATOM 1294 O O . SER A 1 186 ? -0.283 -4.567 -1.897 1.00 94.25 186 SER A O 1
ATOM 1296 N N . ILE A 1 187 ? 0.991 -3.926 -3.636 1.00 96.00 187 ILE A N 1
ATOM 1297 C CA . ILE A 1 187 ? 0.326 -2.648 -3.875 1.00 96.00 187 ILE A CA 1
ATOM 1298 C C . ILE A 1 187 ? -0.021 -2.554 -5.358 1.00 96.00 187 ILE A C 1
ATOM 1300 O O . ILE A 1 187 ? 0.822 -2.766 -6.227 1.00 96.00 187 ILE A O 1
ATOM 1304 N N . GLN A 1 188 ? -1.273 -2.227 -5.645 1.00 97.38 188 GLN A N 1
ATOM 1305 C CA . GLN A 1 188 ? -1.788 -1.957 -6.977 1.00 97.38 188 GLN A CA 1
ATOM 1306 C C . GLN A 1 188 ? -2.130 -0.473 -7.069 1.00 97.38 188 GLN A C 1
ATOM 1308 O O . GLN A 1 188 ? -2.891 0.042 -6.253 1.00 97.38 188 GLN A O 1
ATOM 1313 N N . CYS A 1 189 ? -1.612 0.194 -8.091 1.00 97.69 189 CYS A N 1
ATOM 1314 C CA . CYS A 1 189 ? -1.809 1.609 -8.377 1.00 97.69 189 CYS A CA 1
ATOM 1315 C C . CYS A 1 189 ? -2.573 1.774 -9.711 1.00 97.69 189 CYS A C 1
ATOM 1317 O O . CYS A 1 189 ? -1.983 2.191 -10.712 1.00 97.69 189 CYS A O 1
ATOM 1319 N N . PRO A 1 190 ? -3.863 1.381 -9.787 1.00 97.50 190 PRO A N 1
ATOM 1320 C CA . PRO A 1 190 ? -4.655 1.507 -11.012 1.00 97.50 190 PRO A CA 1
ATOM 1321 C C . PRO A 1 190 ? -5.170 2.930 -11.260 1.00 97.50 190 PRO A C 1
ATOM 1323 O O . PRO A 1 190 ? -5.485 3.271 -12.397 1.00 97.50 190 PRO A O 1
ATOM 1326 N N . GLY A 1 191 ? -5.272 3.772 -10.225 1.00 96.69 191 GLY A N 1
ATOM 1327 C CA . GLY A 1 191 ? -5.678 5.166 -10.399 1.00 96.69 191 GLY A CA 1
ATOM 1328 C C . GLY A 1 191 ? -4.586 5.999 -11.076 1.00 96.69 191 GLY A C 1
ATOM 1329 O O . GLY A 1 191 ? -3.392 5.761 -10.867 1.00 96.69 191 GLY A O 1
ATOM 1330 N N . GLU A 1 192 ? -4.985 7.007 -11.849 1.00 96.62 192 GLU A N 1
ATOM 1331 C CA . GLU A 1 192 ? -4.066 8.005 -12.410 1.00 96.62 192 GLU A CA 1
ATOM 1332 C C . GLU A 1 192 ? -3.252 8.655 -11.291 1.00 96.62 192 GLU A C 1
ATOM 1334 O O . GLU A 1 192 ? -3.834 9.134 -10.321 1.00 96.62 192 GLU A O 1
ATOM 1339 N N . ARG A 1 193 ? -1.918 8.667 -11.394 1.00 96.94 193 ARG A N 1
ATOM 1340 C CA . ARG A 1 193 ? -1.023 9.206 -10.349 1.00 96.94 193 ARG A CA 1
ATOM 1341 C C . ARG A 1 193 ? -1.326 8.696 -8.932 1.00 96.94 193 ARG A C 1
ATOM 1343 O O . ARG A 1 193 ? -1.077 9.385 -7.948 1.00 96.94 193 ARG A O 1
ATOM 1350 N N . SER A 1 194 ? -1.917 7.510 -8.796 1.00 96.94 194 SER A N 1
ATOM 1351 C CA . SER A 1 194 ? -2.400 7.009 -7.502 1.00 96.94 194 SER A CA 1
ATOM 1352 C C . SER A 1 194 ? -1.302 6.820 -6.456 1.00 96.94 194 SER A C 1
ATOM 1354 O O . SER A 1 194 ? -1.593 6.931 -5.266 1.00 96.94 194 SER A O 1
ATOM 1356 N N . CYS A 1 195 ? -0.071 6.601 -6.909 1.00 96.19 195 CYS A N 1
ATOM 1357 C CA . CYS A 1 195 ? 1.148 6.396 -6.137 1.00 96.19 195 CYS A CA 1
ATOM 1358 C C . CYS A 1 195 ? 2.282 7.340 -6.601 1.00 96.19 195 CYS A C 1
ATOM 1360 O O . CYS A 1 195 ? 3.444 7.050 -6.353 1.00 96.19 195 CYS A O 1
ATOM 1362 N N . ALA A 1 196 ? 1.992 8.441 -7.307 1.00 94.75 196 ALA A N 1
ATOM 1363 C CA . ALA A 1 196 ? 3.033 9.310 -7.867 1.00 94.75 196 ALA A CA 1
ATOM 1364 C C . ALA A 1 196 ? 3.818 10.061 -6.776 1.00 94.75 196 ALA A C 1
ATOM 1366 O O . ALA A 1 196 ? 3.241 10.502 -5.778 1.00 94.75 196 ALA A O 1
ATOM 1367 N N . GLY A 1 197 ? 5.127 10.234 -6.985 1.00 90.25 197 GLY A N 1
ATOM 1368 C CA . GLY A 1 197 ? 6.047 10.881 -6.045 1.00 90.25 197 GLY A CA 1
ATOM 1369 C C . GLY A 1 197 ? 6.189 10.141 -4.714 1.00 90.25 197 GLY A C 1
ATOM 1370 O O . GLY A 1 197 ? 6.643 10.723 -3.729 1.00 90.25 197 GLY A O 1
ATOM 1371 N N . THR A 1 198 ? 5.736 8.887 -4.639 1.00 88.00 198 THR A N 1
ATOM 1372 C CA . THR A 1 198 ? 5.774 8.125 -3.396 1.00 88.00 198 THR A CA 1
ATOM 1373 C C . THR A 1 198 ? 7.143 7.486 -3.202 1.00 88.00 198 THR A C 1
ATOM 1375 O O . THR A 1 198 ? 7.787 7.049 -4.155 1.00 88.00 198 THR A O 1
ATOM 1378 N N . THR A 1 199 ? 7.548 7.324 -1.947 1.00 89.50 199 THR A N 1
ATOM 1379 C CA . THR A 1 199 ? 8.588 6.357 -1.595 1.00 89.50 199 THR A CA 1
ATOM 1380 C C . THR A 1 199 ? 7.910 5.023 -1.313 1.00 89.50 199 THR A C 1
ATOM 1382 O O . THR A 1 199 ? 7.079 4.949 -0.406 1.00 89.50 199 THR A O 1
ATOM 1385 N N . VAL A 1 200 ? 8.226 3.984 -2.088 1.00 86.50 200 VAL A N 1
ATOM 1386 C CA . VAL A 1 200 ? 7.854 2.598 -1.786 1.00 86.50 200 VAL A CA 1
ATOM 1387 C C . VAL A 1 200 ? 9.087 1.882 -1.277 1.00 86.50 200 VAL A C 1
ATOM 1389 O O . VAL A 1 200 ? 9.994 1.563 -2.045 1.00 86.50 200 VAL A O 1
ATOM 1392 N N . THR A 1 201 ? 9.109 1.596 0.019 1.00 87.75 201 THR A N 1
ATOM 1393 C CA . THR A 1 201 ? 10.124 0.687 0.553 1.00 87.75 201 THR A CA 1
ATOM 1394 C C . THR A 1 201 ? 9.605 -0.727 0.500 1.00 87.75 201 THR A C 1
ATOM 1396 O O . THR A 1 201 ? 8.542 -0.993 1.043 1.00 87.75 201 THR A O 1
ATOM 1399 N N . ALA A 1 202 ? 10.333 -1.621 -0.151 1.00 81.38 202 ALA A N 1
ATOM 1400 C CA . ALA A 1 202 ? 9.899 -2.989 -0.373 1.00 81.38 202 ALA A CA 1
ATOM 1401 C C . ALA A 1 202 ? 10.924 -3.980 0.188 1.00 81.38 202 ALA A C 1
ATOM 1403 O O . ALA A 1 202 ? 12.128 -3.790 0.032 1.00 81.38 202 ALA A O 1
ATOM 1404 N N . ASN A 1 203 ? 10.432 -5.033 0.844 1.00 83.00 203 ASN A N 1
ATOM 1405 C CA . ASN A 1 203 ? 11.231 -6.166 1.313 1.00 83.00 203 ASN A CA 1
ATOM 1406 C C . ASN A 1 203 ? 10.984 -7.413 0.445 1.00 83.00 203 ASN A C 1
ATOM 1408 O O . ASN A 1 203 ? 10.242 -7.362 -0.535 1.00 83.00 203 ASN A O 1
ATOM 1412 N N . GLU A 1 204 ? 11.642 -8.524 0.784 1.00 83.44 204 GLU A N 1
ATOM 1413 C CA . GLU A 1 204 ? 11.595 -9.778 0.024 1.00 83.44 204 GLU A CA 1
ATOM 1414 C C . GLU A 1 204 ? 10.160 -10.201 -0.327 1.00 83.44 204 GLU A C 1
ATOM 1416 O O . GLU A 1 204 ? 9.320 -10.353 0.553 1.00 83.44 204 GLU A O 1
ATOM 1421 N N . GLY A 1 205 ? 9.883 -10.415 -1.615 1.00 83.81 205 GLY A N 1
ATOM 1422 C CA . GLY A 1 205 ? 8.592 -10.892 -2.114 1.00 83.81 205 GLY A CA 1
ATOM 1423 C C . GLY A 1 205 ? 7.514 -9.814 -2.256 1.00 83.81 205 GLY A C 1
ATOM 1424 O O . GLY A 1 205 ? 6.357 -10.151 -2.510 1.00 83.81 205 GLY A O 1
ATOM 1425 N N . ALA A 1 206 ? 7.853 -8.534 -2.091 1.00 89.81 206 ALA A N 1
ATOM 1426 C CA . ALA A 1 206 ? 6.920 -7.443 -2.338 1.00 89.81 206 ALA A CA 1
ATOM 1427 C C . ALA A 1 206 ? 6.644 -7.255 -3.841 1.00 89.81 206 ALA A C 1
ATOM 1429 O O . ALA A 1 206 ? 7.545 -7.349 -4.681 1.00 89.81 206 ALA A O 1
ATOM 1430 N N . THR A 1 207 ? 5.386 -6.957 -4.171 1.00 92.88 207 THR A N 1
ATOM 1431 C CA . THR A 1 207 ? 4.940 -6.669 -5.542 1.00 92.88 207 THR A CA 1
ATOM 1432 C C . THR A 1 207 ? 4.324 -5.276 -5.634 1.00 92.88 207 THR A C 1
ATOM 1434 O O . THR A 1 207 ? 3.463 -4.921 -4.830 1.00 92.88 207 THR A O 1
ATOM 1437 N N . LEU A 1 208 ? 4.717 -4.498 -6.640 1.00 95.00 208 LEU A N 1
ATOM 1438 C CA . LEU A 1 208 ? 4.121 -3.199 -6.952 1.00 95.00 208 LEU A CA 1
ATOM 1439 C C . LEU A 1 208 ? 3.630 -3.199 -8.402 1.00 95.00 208 LEU A C 1
ATOM 1441 O O . LEU A 1 208 ? 4.414 -3.432 -9.316 1.00 95.00 208 LEU A O 1
ATOM 1445 N N . ALA A 1 209 ? 2.347 -2.923 -8.623 1.00 97.06 209 ALA A N 1
ATOM 1446 C CA . ALA A 1 209 ? 1.748 -2.878 -9.955 1.00 97.06 209 ALA A CA 1
ATOM 1447 C C . ALA A 1 209 ? 1.217 -1.475 -10.279 1.00 97.06 209 ALA A C 1
ATOM 1449 O O . ALA A 1 209 ? 0.154 -1.070 -9.813 1.00 97.06 209 ALA A O 1
ATOM 1450 N N . CYS A 1 210 ? 1.945 -0.755 -11.121 1.00 97.75 210 CYS A N 1
ATOM 1451 C CA . CYS A 1 210 ? 1.654 0.580 -11.629 1.00 97.75 210 CYS A CA 1
ATOM 1452 C C . CYS A 1 210 ? 0.937 0.462 -12.984 1.00 97.75 210 CYS A C 1
ATOM 1454 O O . CYS A 1 210 ? 1.564 0.273 -14.030 1.00 97.75 210 CYS A O 1
ATOM 1456 N N . SER A 1 211 ? -0.397 0.504 -12.965 1.00 97.75 211 SER A N 1
ATOM 1457 C CA . SER A 1 211 ? -1.237 0.288 -14.159 1.00 97.75 211 SER A CA 1
ATOM 1458 C C . SER A 1 211 ? -2.024 1.524 -14.592 1.00 97.75 211 SER A C 1
ATOM 1460 O O . SER A 1 211 ? -2.393 1.622 -15.759 1.00 97.75 211 SER A O 1
ATOM 1462 N N . GLY A 1 212 ? -2.242 2.491 -13.698 1.00 97.25 212 GLY A N 1
ATOM 1463 C CA . GLY A 1 212 ? -2.811 3.786 -14.067 1.00 97.25 212 GLY A CA 1
ATOM 1464 C C . GLY A 1 212 ? -1.805 4.679 -14.798 1.00 97.25 212 GLY A C 1
ATOM 1465 O O . GLY A 1 212 ? -0.588 4.522 -14.641 1.00 97.25 212 GLY A O 1
ATOM 1466 N N . THR A 1 213 ? -2.309 5.659 -15.549 1.00 97.69 213 THR A N 1
ATOM 1467 C CA . THR A 1 213 ? -1.481 6.692 -16.191 1.00 97.69 213 THR A CA 1
ATOM 1468 C C . THR A 1 213 ? -0.652 7.432 -15.148 1.00 97.69 213 THR A C 1
ATOM 1470 O O . THR A 1 213 ? -1.194 7.896 -14.139 1.00 97.69 213 THR A O 1
ATOM 1473 N N . SER A 1 214 ? 0.664 7.504 -15.355 1.00 97.69 214 SER A N 1
ATOM 1474 C CA . SER A 1 214 ? 1.598 8.127 -14.405 1.00 97.69 214 SER A CA 1
ATOM 1475 C C . SER A 1 214 ? 1.450 7.639 -12.957 1.00 97.69 214 SER A C 1
ATOM 1477 O O . SER A 1 214 ? 1.759 8.375 -12.021 1.00 97.69 214 SER A O 1
ATOM 1479 N N . SER A 1 215 ? 0.934 6.419 -12.750 1.00 97.25 215 SER A N 1
ATOM 1480 C CA . SER A 1 215 ? 0.508 5.921 -11.434 1.00 97.25 215 SER A CA 1
ATOM 1481 C C . SER A 1 215 ? 1.616 5.905 -10.389 1.00 97.25 215 SER A C 1
ATOM 1483 O O . SER A 1 215 ? 1.323 6.171 -9.234 1.00 97.25 215 SER A O 1
ATOM 1485 N N . CYS A 1 216 ? 2.856 5.670 -10.788 1.00 97.06 216 CYS A N 1
ATOM 1486 C CA . CYS A 1 216 ? 4.067 5.658 -9.970 1.00 97.06 216 CYS A CA 1
ATOM 1487 C C . CYS A 1 216 ? 5.128 6.629 -10.518 1.00 97.06 216 CYS A C 1
ATOM 1489 O O . CYS A 1 216 ? 6.323 6.446 -10.285 1.00 97.06 216 CYS A O 1
ATOM 1491 N N . LYS A 1 217 ? 4.706 7.668 -11.248 1.00 96.94 217 LYS A N 1
ATOM 1492 C CA . LYS A 1 217 ? 5.610 8.687 -11.795 1.00 96.94 217 LYS A CA 1
ATOM 1493 C C . LYS A 1 217 ? 6.429 9.349 -10.679 1.00 96.94 217 LYS A C 1
ATOM 1495 O O . LYS A 1 217 ? 5.883 9.579 -9.598 1.00 96.94 217 LYS A O 1
ATOM 1500 N N . ASP A 1 218 ? 7.704 9.635 -10.932 1.00 95.88 218 ASP A N 1
ATOM 1501 C CA . ASP A 1 218 ? 8.650 10.290 -10.008 1.00 95.88 218 ASP A CA 1
ATOM 1502 C C . ASP A 1 218 ? 8.802 9.574 -8.644 1.00 95.88 218 ASP A C 1
ATOM 1504 O O . ASP A 1 218 ? 9.140 10.190 -7.633 1.00 95.88 218 ASP A O 1
ATOM 1508 N N . SER A 1 219 ? 8.478 8.278 -8.573 1.00 94.50 219 SER A N 1
ATOM 1509 C CA . SER A 1 219 ? 8.512 7.520 -7.315 1.00 94.50 219 SER A CA 1
ATOM 1510 C C . SER A 1 219 ? 9.900 6.967 -7.025 1.00 94.50 219 SER A C 1
ATOM 1512 O O . SER A 1 219 ? 10.631 6.590 -7.936 1.00 94.50 219 SER A O 1
ATOM 1514 N N . VAL A 1 220 ? 10.231 6.832 -5.743 1.00 93.44 220 VAL A N 1
ATOM 1515 C CA . VAL A 1 220 ? 11.444 6.146 -5.284 1.00 93.44 220 VAL A CA 1
ATOM 1516 C C . VAL A 1 220 ? 11.045 4.762 -4.797 1.00 93.44 220 VAL A C 1
ATOM 1518 O O . VAL A 1 220 ? 10.369 4.634 -3.776 1.00 93.44 220 VAL A O 1
ATOM 1521 N N . ILE A 1 221 ? 11.423 3.716 -5.527 1.00 91.31 221 ILE A N 1
ATOM 1522 C CA . ILE A 1 221 ? 10.953 2.352 -5.281 1.00 91.31 221 ILE A CA 1
ATOM 1523 C C . ILE A 1 221 ? 12.143 1.427 -5.052 1.00 91.31 221 ILE A C 1
ATOM 1525 O O . ILE A 1 221 ? 13.014 1.285 -5.905 1.00 91.31 221 ILE A O 1
ATOM 1529 N N . GLY A 1 222 ? 12.163 0.735 -3.918 1.00 86.62 222 GLY A N 1
ATOM 1530 C CA . GLY A 1 222 ? 13.166 -0.290 -3.653 1.00 86.62 222 GLY A C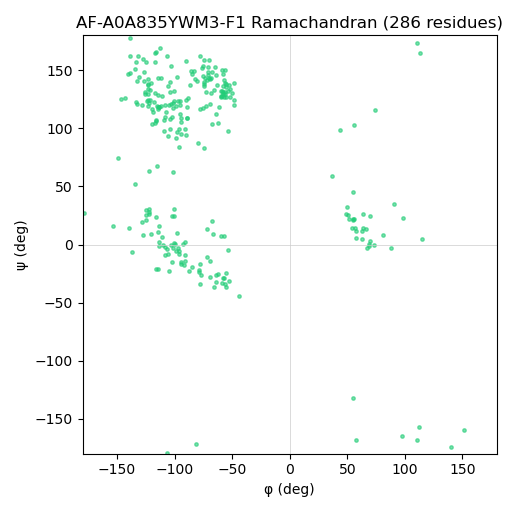A 1
ATOM 1531 C C . GLY A 1 222 ? 13.458 -0.457 -2.175 1.00 86.62 222 GLY A C 1
ATOM 1532 O O . GLY A 1 222 ? 12.674 -0.071 -1.314 1.00 86.62 222 GLY A O 1
ATOM 1533 N N . CYS A 1 223 ? 14.607 -1.036 -1.863 1.00 79.06 223 CYS A N 1
ATOM 1534 C CA . CYS A 1 223 ? 15.127 -1.057 -0.503 1.00 79.06 223 CYS A CA 1
ATOM 1535 C C . CYS A 1 223 ? 16.089 0.132 -0.353 1.00 79.06 223 CYS A C 1
ATOM 1537 O O . CYS A 1 223 ? 17.172 0.130 -0.927 1.00 79.06 223 CYS A O 1
ATOM 1539 N N . HIS A 1 224 ? 15.666 1.189 0.350 1.00 64.12 224 HIS A N 1
ATOM 1540 C CA . HIS A 1 224 ? 16.454 2.420 0.511 1.00 64.12 224 HIS A CA 1
ATOM 1541 C C . HIS A 1 224 ? 16.471 2.918 1.964 1.00 64.12 224 HIS A C 1
ATOM 1543 O O . HIS A 1 224 ? 16.157 4.072 2.243 1.00 64.12 224 HIS A O 1
ATOM 1549 N N . PHE A 1 225 ? 16.824 2.054 2.921 1.00 60.16 225 PHE A N 1
ATOM 1550 C CA . PHE A 1 225 ? 17.053 2.499 4.299 1.00 60.16 225 PHE A CA 1
ATOM 1551 C C . PHE A 1 225 ? 18.449 2.130 4.795 1.00 60.16 225 PHE A C 1
ATOM 1553 O O . PHE A 1 225 ? 18.885 0.987 4.700 1.00 60.16 225 PHE A O 1
ATOM 1560 N N . GLN A 1 226 ? 19.114 3.150 5.344 1.00 52.97 226 GLN A N 1
ATOM 1561 C CA . GLN A 1 226 ? 20.543 3.286 5.661 1.00 52.97 226 GLN A CA 1
ATOM 1562 C C . GLN A 1 226 ? 21.136 2.256 6.645 1.00 52.97 226 GLN A C 1
ATOM 1564 O O . GLN A 1 226 ? 22.281 2.399 7.060 1.00 52.97 226 GLN A O 1
ATOM 1569 N N . SER A 1 227 ? 20.395 1.223 7.039 1.00 55.91 227 SER A N 1
ATOM 1570 C CA . SER A 1 227 ? 20.808 0.275 8.079 1.00 55.91 227 SER A CA 1
ATOM 1571 C C . SER A 1 227 ? 20.535 -1.194 7.763 1.00 55.91 227 SER A C 1
ATOM 1573 O O . SER A 1 227 ? 21.009 -2.053 8.505 1.00 55.91 227 SER A O 1
ATOM 1575 N N . PHE A 1 228 ? 19.837 -1.513 6.669 1.00 62.94 228 PHE A N 1
ATOM 1576 C CA . PHE A 1 228 ? 19.596 -2.899 6.271 1.00 62.94 228 PHE A CA 1
ATOM 1577 C C . PHE A 1 228 ? 20.235 -3.173 4.917 1.00 62.94 228 PHE A C 1
ATOM 1579 O O . PHE A 1 228 ? 19.947 -2.507 3.926 1.00 62.94 228 PHE A O 1
ATOM 1586 N N . SER A 1 229 ? 21.120 -4.168 4.876 1.00 67.38 229 SER A N 1
ATOM 1587 C CA . SER A 1 229 ? 21.673 -4.660 3.622 1.00 67.38 229 SER A CA 1
ATOM 1588 C C . SER A 1 229 ? 20.535 -5.210 2.766 1.00 67.38 229 SER A C 1
ATOM 1590 O O . SER A 1 229 ? 19.896 -6.193 3.139 1.00 67.38 229 SER A O 1
ATOM 1592 N N . CYS A 1 230 ? 20.311 -4.622 1.594 1.00 73.06 230 CYS A N 1
ATOM 1593 C CA . CYS A 1 230 ? 19.289 -5.071 0.648 1.00 73.06 230 CYS A CA 1
ATOM 1594 C C . CYS A 1 230 ? 19.636 -6.401 -0.045 1.00 73.06 230 CYS A C 1
ATOM 1596 O O . CYS A 1 230 ? 18.986 -6.770 -1.016 1.00 73.06 230 CYS A O 1
ATOM 1598 N N . SER A 1 231 ? 20.640 -7.131 0.449 1.00 69.38 231 SER A N 1
ATOM 1599 C CA . SER A 1 231 ? 21.412 -8.182 -0.224 1.00 69.38 231 SER A CA 1
ATOM 1600 C C . SER A 1 231 ? 20.650 -9.465 -0.579 1.00 69.38 231 SER A C 1
ATOM 1602 O O . SER A 1 231 ? 21.257 -10.447 -1.004 1.00 69.38 231 SER A O 1
ATOM 1604 N N . SER A 1 232 ? 19.326 -9.509 -0.434 1.00 73.44 232 SER A N 1
ATOM 1605 C CA . SER A 1 232 ? 18.495 -10.674 -0.788 1.00 73.44 232 SER A CA 1
ATOM 1606 C C . SER A 1 232 ? 17.047 -10.310 -1.145 1.00 73.44 232 SER A C 1
ATOM 1608 O O . SER A 1 232 ? 16.174 -11.176 -1.164 1.00 73.44 232 SER A O 1
ATOM 1610 N N . ILE A 1 233 ? 16.755 -9.037 -1.418 1.00 76.31 233 ILE A N 1
ATOM 1611 C CA . ILE A 1 233 ? 15.373 -8.561 -1.538 1.00 76.31 233 ILE A CA 1
ATOM 1612 C C . ILE A 1 233 ? 14.874 -8.664 -2.982 1.00 76.31 233 ILE A C 1
ATOM 1614 O O . ILE A 1 233 ? 15.004 -7.749 -3.783 1.00 76.31 233 ILE A O 1
ATOM 1618 N N . ARG A 1 234 ? 14.202 -9.768 -3.311 1.00 86.00 234 ARG A N 1
ATOM 1619 C CA . ARG A 1 234 ? 13.502 -9.883 -4.599 1.00 86.00 234 ARG A CA 1
ATOM 1620 C C . ARG A 1 234 ? 12.221 -9.062 -4.570 1.00 86.00 234 ARG A C 1
ATOM 1622 O O . ARG A 1 234 ? 11.315 -9.380 -3.802 1.00 86.00 234 ARG A O 1
ATOM 1629 N N . THR A 1 235 ? 12.122 -8.057 -5.430 1.00 89.00 235 THR A N 1
ATOM 1630 C CA . THR A 1 235 ? 10.886 -7.289 -5.629 1.00 89.00 235 THR A CA 1
ATOM 1631 C C . THR A 1 235 ? 10.473 -7.343 -7.092 1.00 89.00 235 THR A C 1
ATOM 1633 O O . THR A 1 235 ? 11.318 -7.372 -7.990 1.00 89.00 235 THR A O 1
ATOM 1636 N N . ASN A 1 236 ? 9.164 -7.418 -7.329 1.00 92.81 236 ASN A N 1
ATOM 1637 C CA . ASN A 1 236 ? 8.596 -7.430 -8.674 1.00 92.81 236 ASN A CA 1
ATOM 1638 C C . ASN A 1 236 ? 7.783 -6.156 -8.881 1.00 92.81 236 ASN A C 1
ATOM 1640 O O . ASN A 1 236 ? 6.787 -5.924 -8.191 1.00 92.81 236 ASN A O 1
ATOM 1644 N N . ILE A 1 237 ? 8.224 -5.332 -9.824 1.00 94.88 237 ILE A N 1
ATOM 1645 C CA . ILE A 1 237 ? 7.579 -4.070 -10.155 1.00 94.88 237 ILE A CA 1
ATOM 1646 C C . ILE A 1 237 ? 7.040 -4.173 -11.577 1.00 94.88 237 ILE A C 1
ATOM 1648 O O . ILE A 1 237 ? 7.764 -4.533 -12.502 1.00 94.88 237 ILE A O 1
ATOM 1652 N N . GLN A 1 238 ? 5.764 -3.854 -11.762 1.00 97.25 238 GLN A N 1
ATOM 1653 C CA . GLN A 1 238 ? 5.091 -3.907 -13.055 1.00 97.25 238 GLN A CA 1
ATOM 1654 C C . GLN A 1 238 ? 4.594 -2.520 -13.435 1.00 97.25 238 GLN A C 1
ATOM 1656 O O . GLN A 1 238 ? 3.684 -1.992 -12.807 1.00 97.25 238 GLN A O 1
ATOM 1661 N N . CYS A 1 239 ? 5.157 -1.954 -14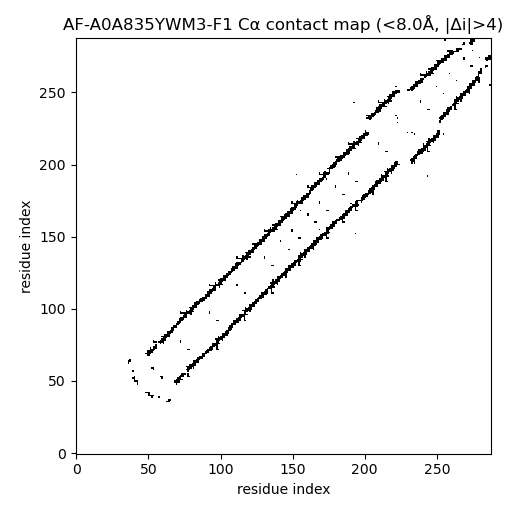.492 1.00 97.81 239 CYS A N 1
ATOM 1662 C CA . CYS A 1 239 ? 4.802 -0.659 -15.054 1.00 97.81 239 CYS A CA 1
ATOM 1663 C C . CYS A 1 239 ? 4.094 -0.899 -16.390 1.00 97.81 239 CYS A C 1
ATOM 1665 O O . CYS A 1 239 ? 4.734 -1.163 -17.409 1.00 97.81 239 CYS A O 1
ATOM 1667 N N . THR A 1 240 ? 2.762 -0.885 -16.373 1.00 97.88 240 THR A N 1
ATOM 1668 C CA . THR A 1 240 ? 1.928 -1.269 -17.529 1.00 97.88 240 THR A CA 1
ATOM 1669 C C . THR A 1 240 ? 1.080 -0.131 -18.086 1.00 97.88 240 THR A C 1
ATOM 1671 O O . THR A 1 240 ? 0.688 -0.195 -19.247 1.00 97.88 240 THR A O 1
ATOM 1674 N N . GLY A 1 241 ? 0.817 0.909 -17.292 1.00 96.75 241 GLY A N 1
ATOM 1675 C CA . GLY A 1 241 ? 0.131 2.114 -17.761 1.00 96.75 241 GLY A CA 1
ATOM 1676 C C . GLY A 1 241 ? 1.050 3.053 -18.545 1.00 96.75 241 GLY A C 1
ATOM 1677 O O . GLY A 1 241 ? 2.276 2.991 -18.426 1.00 96.75 241 GLY A O 1
ATOM 1678 N N . THR A 1 242 ? 0.454 3.967 -19.309 1.00 96.94 242 THR A N 1
ATOM 1679 C CA . THR A 1 242 ? 1.183 5.044 -19.995 1.00 96.94 242 THR A CA 1
ATOM 1680 C C . THR A 1 242 ? 1.924 5.910 -18.983 1.00 96.94 242 THR A C 1
ATOM 1682 O O . THR A 1 242 ? 1.328 6.353 -17.996 1.00 96.94 242 THR A O 1
ATOM 1685 N N . ASP A 1 243 ? 3.225 6.114 -19.204 1.00 96.94 243 ASP A N 1
ATOM 1686 C CA . ASP A 1 243 ? 4.117 6.857 -18.309 1.00 96.94 243 ASP A CA 1
ATOM 1687 C C . ASP A 1 243 ? 4.048 6.382 -16.846 1.00 96.94 243 ASP A C 1
ATOM 1689 O O . ASP A 1 243 ? 4.343 7.147 -15.928 1.00 96.94 243 ASP A O 1
ATOM 1693 N N . ALA A 1 244 ? 3.601 5.140 -16.594 1.00 97.19 244 ALA A N 1
ATOM 1694 C CA . ALA A 1 244 ? 3.249 4.673 -15.254 1.00 97.19 244 ALA A CA 1
ATOM 1695 C C . ALA A 1 244 ? 4.396 4.813 -14.255 1.00 97.19 244 ALA A C 1
ATOM 1697 O O . ALA A 1 244 ? 4.139 5.096 -13.094 1.00 97.19 244 ALA A O 1
ATOM 1698 N N . CYS A 1 245 ? 5.632 4.645 -14.699 1.00 97.62 245 CYS A N 1
ATOM 1699 C CA . CYS A 1 245 ? 6.846 4.757 -13.906 1.00 97.62 245 CYS A CA 1
ATOM 1700 C C . CYS A 1 245 ? 7.814 5.776 -14.521 1.00 97.62 245 CYS A C 1
ATOM 1702 O O . CYS A 1 245 ? 9.028 5.624 -14.403 1.00 97.62 245 CYS A O 1
ATOM 1704 N N . ASP A 1 246 ? 7.281 6.787 -15.212 1.00 97.81 246 ASP A N 1
ATOM 1705 C CA . ASP A 1 246 ? 8.090 7.860 -15.785 1.00 97.81 246 ASP A CA 1
ATOM 1706 C C . ASP A 1 246 ? 8.875 8.589 -14.682 1.00 97.81 246 ASP A C 1
ATOM 1708 O O . ASP A 1 246 ? 8.320 8.887 -13.622 1.00 97.81 246 ASP A O 1
ATOM 1712 N N . GLY A 1 247 ? 10.174 8.801 -14.884 1.00 96.88 247 GLY A N 1
ATOM 1713 C CA . GLY A 1 247 ? 11.055 9.438 -13.895 1.00 96.88 247 GLY A CA 1
ATOM 1714 C C . GLY A 1 247 ? 11.222 8.687 -12.563 1.00 96.88 247 GLY A C 1
ATOM 1715 O O . GLY A 1 247 ? 11.735 9.263 -11.607 1.00 96.88 247 GLY A O 1
ATOM 1716 N N . ALA A 1 248 ? 10.771 7.431 -12.452 1.00 96.62 248 ALA A N 1
ATOM 1717 C CA . ALA A 1 248 ? 10.908 6.660 -11.218 1.00 96.62 248 ALA A CA 1
ATOM 1718 C C . ALA A 1 248 ? 12.358 6.200 -10.987 1.00 96.62 248 ALA A C 1
ATOM 1720 O O . ALA A 1 248 ? 13.054 5.798 -11.920 1.00 96.62 248 ALA A O 1
ATOM 1721 N N . ASP A 1 249 ? 12.788 6.192 -9.728 1.00 95.44 249 ASP A N 1
ATOM 1722 C CA . ASP A 1 249 ? 14.086 5.675 -9.307 1.00 95.44 249 ASP A CA 1
ATOM 1723 C C . ASP A 1 249 ? 13.925 4.293 -8.661 1.00 95.44 249 ASP A C 1
ATOM 1725 O O . ASP A 1 249 ? 13.258 4.147 -7.632 1.00 95.44 249 ASP A O 1
ATOM 1729 N N . PHE A 1 250 ? 14.584 3.284 -9.232 1.00 94.12 250 PHE A N 1
ATOM 1730 C CA . PHE A 1 250 ? 14.563 1.906 -8.749 1.00 94.12 250 PHE A CA 1
ATOM 1731 C C . PHE A 1 250 ? 15.853 1.527 -8.013 1.00 94.12 250 PHE A C 1
ATOM 1733 O O . PHE A 1 250 ? 16.954 1.714 -8.535 1.00 94.12 250 PHE A O 1
ATOM 1740 N N . TYR A 1 251 ? 15.705 0.939 -6.822 1.00 91.50 251 TYR A N 1
ATOM 1741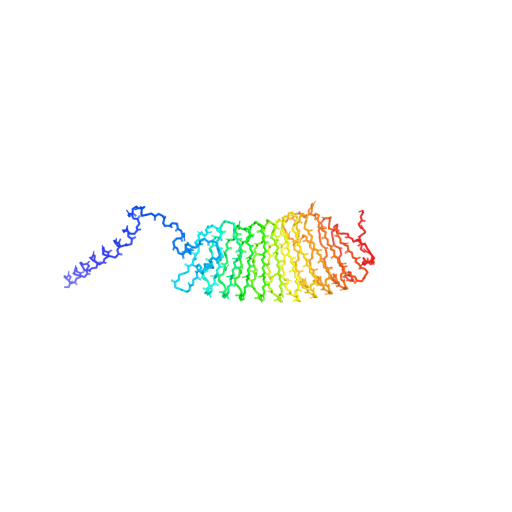 C CA . TYR A 1 251 ? 16.798 0.513 -5.939 1.00 91.50 251 TYR A CA 1
ATOM 1742 C C . TYR A 1 251 ? 16.666 -0.953 -5.499 1.00 91.50 251 TYR A C 1
ATOM 1744 O O . TYR A 1 251 ? 15.567 -1.523 -5.467 1.00 91.50 251 TYR A O 1
ATOM 1752 N N . GLY A 1 252 ? 17.784 -1.542 -5.071 1.00 84.94 252 GLY A N 1
ATOM 1753 C CA . GLY A 1 252 ? 17.823 -2.849 -4.412 1.00 84.94 252 GLY A CA 1
ATOM 1754 C C . GLY A 1 252 ? 18.518 -3.953 -5.206 1.00 84.94 252 GLY A C 1
ATOM 1755 O O . GLY A 1 252 ? 18.756 -3.856 -6.410 1.00 84.94 252 GLY A O 1
ATOM 1756 N N . ASP A 1 253 ? 18.839 -5.040 -4.507 1.00 79.88 253 ASP A N 1
ATOM 1757 C CA . ASP A 1 253 ? 19.423 -6.225 -5.125 1.00 79.88 253 ASP A CA 1
ATOM 1758 C C . ASP A 1 253 ? 18.319 -7.165 -5.611 1.00 79.88 253 ASP A C 1
ATOM 1760 O O . ASP A 1 253 ? 17.505 -7.597 -4.808 1.00 79.88 253 ASP A O 1
ATOM 1764 N N . PHE A 1 254 ? 18.332 -7.556 -6.892 1.00 80.75 254 PHE A N 1
ATOM 1765 C CA . PHE A 1 254 ? 17.349 -8.473 -7.501 1.00 80.75 254 PHE A CA 1
ATOM 1766 C C . PHE A 1 254 ? 15.930 -7.902 -7.679 1.00 80.75 254 PHE A C 1
ATOM 1768 O O . PHE A 1 254 ? 14.957 -8.655 -7.790 1.00 80.75 254 PHE A O 1
ATOM 1775 N N . THR A 1 255 ? 15.800 -6.579 -7.760 1.00 84.25 255 THR A N 1
ATOM 1776 C CA . THR A 1 255 ? 14.566 -5.914 -8.195 1.00 84.25 255 THR A CA 1
ATOM 1777 C C . THR A 1 255 ? 14.379 -6.096 -9.700 1.00 84.25 255 THR A C 1
ATOM 1779 O O . THR A 1 255 ? 15.210 -5.654 -10.496 1.00 84.25 255 THR A O 1
ATOM 1782 N N . THR A 1 256 ? 13.277 -6.734 -10.095 1.00 91.50 256 THR A N 1
ATOM 1783 C CA . THR A 1 256 ? 12.879 -6.877 -11.502 1.00 91.50 256 THR A CA 1
ATOM 1784 C C . THR A 1 256 ? 11.781 -5.880 -11.824 1.00 91.50 256 THR A C 1
ATOM 1786 O O . THR A 1 256 ? 10.702 -5.934 -11.229 1.00 91.50 256 THR A O 1
ATOM 1789 N N . VAL A 1 257 ? 12.030 -5.012 -12.801 1.00 94.50 257 VAL A N 1
ATOM 1790 C CA . VAL A 1 257 ? 11.040 -4.055 -13.299 1.00 94.50 257 VAL A CA 1
ATOM 1791 C C . VAL A 1 257 ? 10.574 -4.484 -14.682 1.00 94.50 257 VAL A C 1
ATOM 1793 O O . VAL A 1 257 ? 11.366 -4.593 -15.614 1.00 94.50 257 VAL A O 1
ATOM 1796 N N . THR A 1 258 ? 9.279 -4.734 -14.827 1.00 97.50 258 THR A N 1
ATOM 1797 C CA . THR A 1 258 ? 8.657 -5.028 -16.118 1.00 97.50 258 THR A CA 1
ATOM 1798 C C . THR A 1 258 ? 8.005 -3.768 -16.667 1.00 97.50 258 THR A C 1
ATOM 1800 O O . THR A 1 258 ? 7.075 -3.251 -16.054 1.00 97.50 258 THR A O 1
ATOM 1803 N N . CYS A 1 259 ? 8.456 -3.304 -17.828 1.00 96.88 259 CYS A N 1
ATOM 1804 C CA . CYS A 1 259 ? 7.994 -2.070 -18.457 1.00 96.88 259 CYS A CA 1
ATOM 1805 C C . CYS A 1 259 ? 7.283 -2.357 -19.787 1.00 96.88 259 CYS A C 1
ATOM 1807 O O . CYS A 1 259 ? 7.888 -2.873 -20.736 1.00 96.88 259 CYS A O 1
ATOM 1809 N N . ALA A 1 260 ? 6.004 -1.985 -19.878 1.00 97.00 260 ALA A N 1
ATOM 1810 C CA . ALA A 1 260 ? 5.293 -1.878 -21.152 1.00 97.00 260 ALA A CA 1
ATOM 1811 C C . ALA A 1 260 ? 5.818 -0.682 -21.966 1.00 97.00 260 ALA A C 1
ATOM 1813 O O . ALA A 1 260 ? 6.407 0.237 -21.403 1.00 97.00 260 ALA A O 1
ATOM 1814 N N . ALA A 1 261 ? 5.619 -0.683 -23.287 1.00 96.31 261 ALA A N 1
ATOM 1815 C CA . ALA A 1 261 ? 6.100 0.391 -24.161 1.00 96.31 261 ALA A CA 1
ATOM 1816 C C . ALA A 1 261 ? 5.662 1.781 -23.650 1.00 96.31 261 ALA A C 1
ATOM 1818 O O . ALA A 1 261 ? 4.485 1.996 -23.375 1.00 96.31 261 ALA A O 1
ATOM 1819 N N . GLY A 1 262 ? 6.620 2.700 -23.490 1.00 94.12 262 GLY A N 1
ATOM 1820 C CA . GLY A 1 262 ? 6.381 4.051 -22.963 1.00 94.12 262 GLY A CA 1
ATOM 1821 C C . GLY A 1 262 ? 6.100 4.145 -21.454 1.00 94.12 262 GLY A C 1
ATOM 1822 O O . GLY A 1 262 ? 5.920 5.242 -20.947 1.00 94.12 262 GLY A O 1
ATOM 1823 N N . ALA A 1 263 ? 6.070 3.039 -20.704 1.00 96.75 263 ALA A N 1
ATOM 1824 C CA . ALA A 1 263 ? 5.708 3.075 -19.284 1.00 96.75 263 ALA A CA 1
ATOM 1825 C C . ALA A 1 263 ? 6.825 3.594 -18.362 1.00 96.75 263 ALA A C 1
ATOM 1827 O O . ALA A 1 263 ? 6.526 4.087 -17.281 1.00 96.75 263 ALA A O 1
ATOM 1828 N N . CYS A 1 264 ? 8.095 3.458 -18.752 1.00 97.12 264 CYS A N 1
ATOM 1829 C CA . CYS A 1 264 ? 9.256 3.722 -17.890 1.00 97.12 264 CYS A CA 1
ATOM 1830 C C . CYS A 1 264 ? 10.202 4.777 -18.475 1.00 97.12 264 CYS A C 1
ATOM 1832 O O . CYS A 1 264 ? 11.412 4.706 -18.272 1.00 97.12 264 CYS A O 1
ATOM 1834 N N . THR A 1 265 ? 9.671 5.733 -19.240 1.00 96.38 265 THR A N 1
ATOM 1835 C CA . THR A 1 265 ? 10.454 6.853 -19.778 1.00 96.38 265 THR A CA 1
ATOM 1836 C C . THR A 1 265 ? 11.209 7.562 -18.646 1.00 96.38 265 THR A C 1
ATOM 1838 O O . THR A 1 265 ? 10.705 7.683 -17.542 1.00 96.38 265 THR A O 1
ATOM 1841 N N . GLY A 1 266 ? 12.474 7.934 -18.849 1.00 95.75 266 GLY A N 1
ATOM 1842 C CA . GLY A 1 266 ? 13.249 8.652 -17.825 1.00 95.75 266 GLY A CA 1
ATOM 1843 C C . GLY A 1 266 ? 13.504 7.910 -16.501 1.00 95.75 266 GLY A C 1
ATOM 1844 O O . GLY A 1 266 ? 14.067 8.517 -15.596 1.00 95.75 266 GLY A O 1
ATOM 1845 N N . ALA A 1 267 ? 13.116 6.638 -16.362 1.00 96.81 267 ALA A N 1
ATOM 1846 C CA . ALA A 1 267 ? 13.352 5.883 -15.138 1.00 96.81 267 ALA A CA 1
ATOM 1847 C C . ALA A 1 267 ? 14.842 5.569 -14.933 1.00 96.81 267 ALA A C 1
ATOM 1849 O O . ALA A 1 267 ? 15.553 5.224 -15.885 1.00 96.81 267 ALA A O 1
ATOM 1850 N N . THR A 1 268 ? 15.294 5.613 -13.680 1.00 96.88 268 THR A N 1
ATOM 1851 C CA . THR A 1 268 ? 16.670 5.279 -13.295 1.00 96.88 268 THR A CA 1
ATOM 1852 C C . THR A 1 268 ? 16.727 3.920 -12.613 1.00 96.88 268 THR A C 1
ATOM 1854 O O . THR A 1 268 ? 15.938 3.619 -11.720 1.00 96.88 268 THR A O 1
ATOM 1857 N N . PHE A 1 269 ? 17.725 3.119 -12.977 1.00 94.81 269 PHE A N 1
ATOM 1858 C CA . PHE A 1 269 ? 17.994 1.804 -12.396 1.00 94.81 269 PHE A CA 1
ATOM 1859 C C . PHE A 1 269 ? 19.327 1.857 -11.656 1.00 94.81 269 PHE A C 1
ATOM 1861 O O . PHE A 1 269 ? 20.358 2.157 -12.261 1.00 94.81 269 PHE A O 1
ATOM 1868 N N . LYS A 1 270 ? 19.306 1.622 -10.343 1.00 91.94 270 LYS A N 1
ATOM 1869 C CA . LYS A 1 270 ? 20.489 1.659 -9.469 1.00 91.94 270 LYS A CA 1
ATOM 1870 C C . LYS A 1 270 ? 20.758 0.266 -8.884 1.00 91.94 270 LYS A C 1
ATOM 1872 O O . LYS A 1 270 ? 19.912 -0.623 -8.960 1.00 91.94 270 LYS A O 1
ATOM 1877 N N . ASP A 1 271 ? 21.944 0.060 -8.319 1.00 88.94 271 ASP A N 1
ATOM 1878 C CA . ASP A 1 271 ? 22.371 -1.217 -7.722 1.00 88.94 271 ASP A CA 1
ATOM 1879 C C . ASP A 1 271 ? 22.252 -2.410 -8.696 1.00 88.94 271 ASP A C 1
ATOM 1881 O O . ASP A 1 271 ? 22.699 -2.320 -9.839 1.00 88.94 271 ASP A O 1
ATOM 1885 N N . LYS A 1 272 ? 21.666 -3.538 -8.268 1.00 89.88 272 LYS A N 1
ATOM 1886 C CA . LYS A 1 272 ? 21.382 -4.704 -9.126 1.00 89.88 272 LYS A CA 1
ATOM 1887 C C . LYS A 1 272 ? 19.917 -4.743 -9.569 1.00 89.88 272 LYS A C 1
ATOM 1889 O O . LYS A 1 272 ? 19.355 -5.830 -9.739 1.00 89.88 272 LYS A O 1
ATOM 1894 N N . THR A 1 273 ? 19.280 -3.581 -9.713 1.00 92.62 273 THR A N 1
ATOM 1895 C CA . THR A 1 273 ? 17.972 -3.507 -10.369 1.00 92.62 273 THR A CA 1
ATOM 1896 C C . THR A 1 273 ? 18.131 -3.769 -11.863 1.00 92.62 273 THR A C 1
ATOM 1898 O O . THR A 1 273 ? 19.125 -3.388 -12.483 1.00 92.62 273 THR A O 1
ATOM 1901 N N . CYS A 1 274 ? 17.154 -4.451 -12.448 1.00 95.19 274 CYS A N 1
ATOM 1902 C CA . CYS A 1 274 ? 17.136 -4.739 -13.873 1.00 95.19 274 CYS A CA 1
ATOM 1903 C C . CYS A 1 274 ? 15.759 -4.443 -14.464 1.00 95.19 274 CYS A C 1
ATOM 1905 O O . CYS A 1 274 ? 14.738 -4.448 -13.768 1.00 95.19 274 CYS A O 1
ATOM 1907 N N . CYS A 1 275 ? 15.738 -4.210 -15.770 1.00 97.25 275 CYS A N 1
ATOM 1908 C CA . CYS A 1 275 ? 14.543 -3.945 -16.542 1.00 97.25 275 CYS A CA 1
ATOM 1909 C C . CYS A 1 275 ? 14.273 -5.063 -17.558 1.00 97.25 275 CYS A C 1
ATOM 1911 O O . CYS A 1 275 ? 15.188 -5.621 -18.173 1.00 97.25 275 CYS A O 1
ATOM 1913 N N . LYS A 1 276 ? 12.990 -5.367 -17.759 1.00 97.06 276 LYS A N 1
ATOM 1914 C CA . LYS A 1 276 ? 12.478 -6.280 -18.782 1.00 97.06 276 LYS A CA 1
ATOM 1915 C C . LYS A 1 276 ? 11.297 -5.660 -19.532 1.00 97.06 276 LYS A C 1
ATOM 1917 O O . LYS A 1 276 ? 10.398 -5.085 -18.926 1.00 97.06 276 LYS A O 1
ATOM 1922 N N . GLY A 1 277 ? 11.240 -5.875 -20.846 1.00 96.19 277 GLY A N 1
ATOM 1923 C CA . GLY A 1 277 ? 10.105 -5.492 -21.693 1.00 96.19 277 GLY A CA 1
ATOM 1924 C C . GLY A 1 277 ? 10.412 -4.349 -22.658 1.00 96.19 277 GLY A C 1
ATOM 1925 O O . GLY A 1 277 ? 11.485 -3.754 -22.632 1.00 96.19 277 GLY A O 1
ATOM 1926 N N . ALA A 1 278 ? 9.454 -4.059 -23.541 1.00 94.88 278 ALA A N 1
ATOM 1927 C CA . ALA A 1 278 ? 9.613 -3.072 -24.613 1.00 94.88 278 ALA A CA 1
ATOM 1928 C C . ALA A 1 278 ? 9.697 -1.618 -24.111 1.00 94.88 278 ALA A C 1
ATOM 1930 O O . ALA A 1 278 ? 10.064 -0.729 -24.871 1.00 94.88 278 ALA A O 1
ATOM 1931 N N . GLY A 1 279 ? 9.334 -1.366 -22.851 1.00 94.88 279 GLY A N 1
ATOM 1932 C CA . GLY A 1 279 ? 9.391 -0.043 -22.231 1.00 94.88 279 GLY A CA 1
ATOM 1933 C C . GLY A 1 279 ? 10.688 0.298 -21.521 1.00 94.88 279 GLY A C 1
ATOM 1934 O O . GLY A 1 279 ? 10.739 1.346 -20.885 1.00 94.88 279 GLY A O 1
ATOM 1935 N N . CYS A 1 280 ? 11.691 -0.579 -21.546 1.00 97.19 280 CYS A N 1
ATOM 1936 C CA . CYS A 1 280 ? 12.943 -0.322 -20.848 1.00 97.19 280 CYS A CA 1
ATOM 1937 C C . CYS A 1 280 ? 13.726 0.820 -21.510 1.00 97.19 280 CYS A C 1
ATOM 1939 O O . CYS A 1 280 ? 13.938 0.779 -22.725 1.00 97.19 280 CYS A O 1
ATOM 1941 N N . PRO A 1 281 ? 14.196 1.815 -20.736 1.00 95.69 281 PRO A N 1
ATOM 1942 C CA . PRO A 1 281 ? 15.083 2.851 -21.247 1.00 95.69 281 PRO A CA 1
ATOM 1943 C C . PRO A 1 281 ? 16.348 2.276 -21.883 1.00 95.69 281 PRO A C 1
ATOM 1945 O O . PRO A 1 281 ? 16.872 1.242 -21.464 1.00 95.69 281 PRO A O 1
ATOM 1948 N N . THR A 1 282 ? 16.880 2.992 -22.874 1.00 95.38 282 THR A N 1
ATOM 1949 C CA . THR A 1 282 ? 18.187 2.659 -23.453 1.00 95.38 282 THR A CA 1
ATOM 1950 C C . THR A 1 282 ? 19.256 2.728 -22.362 1.00 95.38 282 THR A C 1
ATOM 1952 O O . THR A 1 282 ? 19.364 3.732 -21.666 1.00 95.38 282 THR A O 1
ATOM 1955 N N . GLY A 1 283 ? 20.038 1.657 -22.210 1.00 93.56 283 GLY A N 1
ATOM 1956 C CA . GLY A 1 283 ? 21.081 1.555 -21.184 1.00 93.56 283 GLY A CA 1
ATOM 1957 C C . GLY A 1 283 ? 20.615 1.000 -19.833 1.00 93.56 283 GLY A C 1
ATOM 1958 O O . GLY A 1 283 ? 21.457 0.800 -18.960 1.00 93.56 283 GLY A O 1
ATOM 1959 N N . ALA A 1 284 ? 19.323 0.703 -19.651 1.00 94.81 284 ALA A N 1
ATOM 1960 C CA . ALA A 1 284 ? 18.864 -0.007 -18.460 1.00 94.81 284 ALA A CA 1
ATOM 1961 C C . ALA A 1 284 ? 19.482 -1.425 -18.401 1.00 94.81 284 ALA A C 1
ATOM 1963 O O . ALA A 1 284 ? 19.520 -2.107 -19.433 1.00 94.81 284 ALA A O 1
ATOM 1964 N N . PRO A 1 285 ? 19.943 -1.906 -17.227 1.00 95.88 285 PRO A N 1
ATOM 1965 C CA . PRO A 1 285 ? 20.446 -3.270 -17.085 1.00 95.88 285 PRO A CA 1
ATOM 1966 C C . PRO A 1 285 ? 19.365 -4.288 -17.456 1.00 95.88 285 PRO A C 1
ATOM 1968 O O . PRO A 1 285 ? 18.254 -4.231 -16.933 1.00 95.88 285 PRO A O 1
ATOM 1971 N N . ALA A 1 286 ? 19.671 -5.228 -18.348 1.00 94.69 286 ALA A N 1
ATOM 1972 C CA . ALA A 1 286 ? 18.723 -6.270 -18.729 1.00 94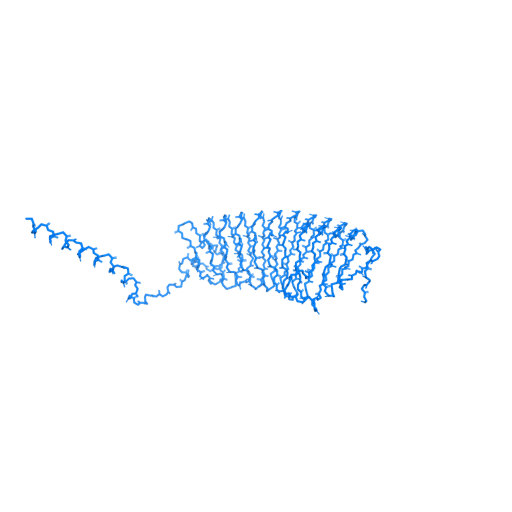.69 286 ALA A CA 1
ATOM 1973 C C . ALA A 1 286 ? 18.586 -7.320 -17.616 1.00 94.69 286 ALA A C 1
ATOM 1975 O O . ALA A 1 286 ? 19.576 -7.716 -16.998 1.00 94.69 286 ALA A O 1
ATOM 1976 N N . CYS A 1 287 ? 17.364 -7.793 -17.374 1.00 93.44 287 CYS A N 1
ATOM 1977 C CA . CYS A 1 287 ? 17.151 -8.934 -16.487 1.00 93.44 287 CYS A CA 1
ATOM 1978 C C . CYS A 1 287 ? 17.608 -10.237 -17.154 1.00 93.44 287 CYS A C 1
ATOM 1980 O O . CYS A 1 287 ? 17.233 -10.499 -18.298 1.00 93.44 287 CYS A O 1
ATOM 1982 N N . ALA A 1 288 ? 18.398 -11.028 -16.423 1.00 86.38 288 ALA A N 1
ATOM 1983 C CA . ALA A 1 288 ? 18.815 -12.373 -16.820 1.00 86.38 288 ALA A CA 1
ATOM 1984 C C . ALA A 1 288 ? 17.666 -13.391 -16.740 1.00 86.38 288 ALA A C 1
ATOM 1986 O O . ALA A 1 288 ? 16.753 -13.198 -15.899 1.00 86.38 288 ALA A O 1
#

Radius of gyration: 26.4 Å; Cα contacts (8 Å, |Δi|>4): 929; chains: 1; bounding box: 52×51×97 Å

Solvent-accessible surface area (backbone atoms only — not comparable to full-atom values): 12801 Å² total; per-residue (Å²): 142,89,83,86,78,74,76,73,66,74,71,68,70,73,64,68,73,70,71,60,54,68,72,50,53,77,73,69,66,74,85,64,78,82,75,61,61,56,78,72,46,60,62,90,52,82,87,83,56,77,23,72,42,16,33,87,92,44,57,37,57,61,37,68,45,72,44,62,60,27,38,36,17,63,18,64,43,7,28,24,45,14,35,40,40,48,66,23,60,43,35,37,18,56,13,44,29,2,26,21,45,15,35,37,58,22,49,30,35,37,35,18,61,14,50,32,2,25,24,46,16,39,38,34,35,36,32,35,37,38,16,63,22,46,34,2,28,21,49,16,37,35,24,47,41,24,40,37,37,15,62,22,45,38,3,31,26,50,24,35,32,23,33,41,9,38,35,37,17,55,16,49,42,2,27,38,38,38,41,35,33,48,48,50,10,35,40,35,15,60,8,46,27,2,29,36,61,14,44,36,37,43,28,37,48,20,37,42,38,17,49,7,46,29,2,27,19,52,12,42,39,25,47,85,55,102,84,61,83,41,82,76,26,38,30,45,37,37,19,64,11,57,33,2,24,22,49,15,38,37,33,23,31,56,22,41,35,38,18,34,68,59,2,21,44,78,41,45,74,34,87,52,24,23,32,39,63,79,10,48,46,92,86,55,48,70,61,132

pLDDT: mean 81.06, std 20.3, range [27.98, 97.88]

Nearest PDB structures (foldseek):
  4yz0-assembly2_B  TM=2.062E-01  e=2.392E+00  Caldicellulosiruptor bescii DSM 6725
  3lyc-assembly8_P  TM=2.401E-01  e=8.319E+00  Parabacteroides distasonis ATCC 8503

Secondary structure (DSSP, 8-state):
--SSSSSSSSSSSSSSSSSSSHHHHTTTS-------THHHH----SS--EEEEEBTTB--TT-EE-SS-EEEE-STTTTTT-EE-S----EEE-STTTTTT-EE-SS-EEEE-STTTTTT-EEESSEEEEE-STTTTTT-EEESSEEEEE-STTTEEEEEE-TT-EEEE-STT-EEEEEE-STT-EEEE-STTTTTT-EEE--TT-EEEE-STTTTTT-EEE---TTS--TT--EEEEE-STTTTTTPEE-SEEEEEEE-TTTTTT-EE-TEEEEESTTPPTTPPBP-

Organism: NCBI:txid303371

Mean predicted aligned error: 10.95 Å

Sequence (288 aa):
MQVLQYLAVLWAASAVSALNTEERLARKLGSGPTLTSESKCLGTGTSNVQVNCCNDNTPCDAEVLTGTPKFVCVAPNSCQGSTFKGSTTLGVCAAANSCKSTTILTGAILKCAADGACTGAWFKGTGKIACNVPGGCGGSTFQGGRQVVCSKGMTCNNVNVGPGSNMACNATNSCNVLYIWGSNGSIQCPGERSCAGTTVTANEGATLACSGTSSCKDSVIGCHFQSFSCSSIRTNIQCTGTDACDGADFYGDFTTVTCAAGACTGATFKDKTCCKGAGCPTGAPACA